Protein AF-A0A497HKH3-F1 (afdb_monomer_lite)

Sequence (363 aa):
MVYAFVGMPCQIEGLRKLQYVLEEEWAKDIELTIGLFCRENWVFSCFRALIEDDFGIDMKEIEKFDIKKGKIVIKRKGGEITKIPLKASKPYVRINCKVCFDFAAELADISVGSVDSPNGWSTVIVRTEKGMKILKEAEKEGYIEVKLLDNPKLTIKLSTEKKEEALKESLLRKEYGFEIKHFKTYDLSFEEIKSQASGKNFDNLVEEVIDAGACTSCGTCSAACDKGILVIQYARPELEGECPKDCNLCYLACPRVALPKREIENNIFFNATKDEGFGKYIDIFSVRATDEEILKKAQDGGAVTAILSYALEKGIIDGVISIKSDDWKPVPVISKNREELLNTAGTIYSSSTPLPLLKKVKK

Structure (mmCIF, N/CA/C/O backbone):
data_AF-A0A497HKH3-F1
#
_entry.id   AF-A0A497HKH3-F1
#
loop_
_atom_site.group_PDB
_atom_site.id
_atom_site.type_symbol
_atom_site.label_atom_id
_atom_site.label_alt_id
_atom_site.label_comp_id
_atom_site.label_asym_id
_atom_site.label_entity_id
_atom_site.label_seq_id
_atom_site.pdbx_PDB_ins_code
_atom_site.Cartn_x
_atom_site.Cartn_y
_atom_site.Cartn_z
_atom_site.occupancy
_atom_site.B_iso_or_equiv
_atom_site.auth_seq_id
_atom_site.auth_comp_id
_atom_site.auth_asym_id
_atom_site.auth_atom_id
_atom_site.pdbx_PDB_model_num
ATOM 1 N N . MET A 1 1 ? -17.719 10.795 -9.836 1.00 85.81 1 MET A N 1
ATOM 2 C CA . MET A 1 1 ? -17.381 9.658 -8.975 1.00 85.81 1 MET A CA 1
ATOM 3 C C . MET A 1 1 ? -15.947 9.799 -8.506 1.00 85.81 1 MET A C 1
ATOM 5 O O . MET A 1 1 ? -15.092 10.116 -9.321 1.00 85.81 1 MET A O 1
ATOM 9 N N . VAL A 1 2 ? -15.711 9.625 -7.217 1.00 92.81 2 VAL A N 1
ATOM 10 C CA . VAL A 1 2 ? -14.433 9.755 -6.521 1.00 92.81 2 VAL A CA 1
ATOM 11 C C . VAL A 1 2 ? -14.221 8.492 -5.698 1.00 92.81 2 VAL A C 1
ATOM 13 O O . VAL A 1 2 ? -15.165 7.968 -5.117 1.00 92.81 2 VAL A O 1
ATOM 16 N N . TYR A 1 3 ? -12.995 7.986 -5.623 1.00 97.00 3 TYR A N 1
ATOM 17 C CA . TYR A 1 3 ? -12.716 6.719 -4.954 1.00 97.00 3 TYR A CA 1
ATOM 18 C C . TYR A 1 3 ? -11.596 6.842 -3.926 1.00 97.00 3 TYR A C 1
ATOM 20 O O . TYR A 1 3 ? -10.705 7.689 -4.025 1.00 97.00 3 TYR A O 1
ATOM 28 N N . ALA A 1 4 ? -11.613 5.937 -2.952 1.00 98.12 4 ALA A N 1
ATOM 29 C CA . ALA A 1 4 ? -10.460 5.666 -2.112 1.00 98.12 4 ALA A CA 1
ATOM 30 C C . ALA A 1 4 ? -9.698 4.425 -2.592 1.00 98.12 4 ALA A C 1
ATOM 32 O O . ALA A 1 4 ? -10.271 3.506 -3.178 1.00 98.12 4 ALA A O 1
ATOM 33 N N . PHE A 1 5 ? -8.406 4.366 -2.288 1.00 98.44 5 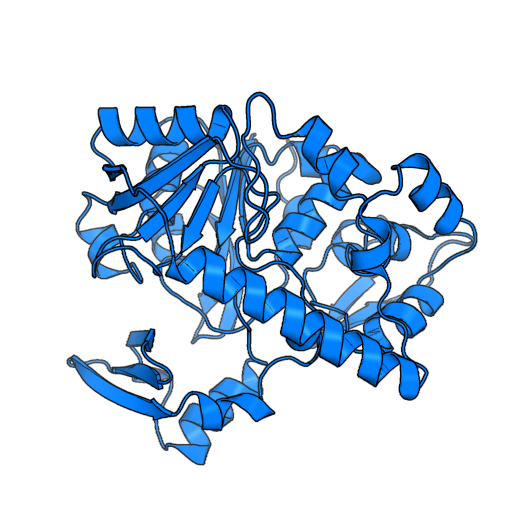PHE A N 1
ATOM 34 C CA . PHE A 1 5 ? -7.545 3.226 -2.576 1.00 98.44 5 PHE A CA 1
ATOM 35 C C . PHE A 1 5 ? -6.810 2.770 -1.318 1.00 98.44 5 PHE A C 1
ATOM 37 O O . PHE A 1 5 ? -6.113 3.555 -0.671 1.00 98.44 5 PHE A O 1
ATOM 44 N N . VAL A 1 6 ? -6.935 1.483 -0.992 1.00 98.31 6 VAL A N 1
ATOM 45 C CA . VAL A 1 6 ? -6.186 0.830 0.084 1.00 98.31 6 VAL A CA 1
ATOM 46 C C . VAL A 1 6 ? -5.091 -0.029 -0.529 1.00 98.31 6 VAL A C 1
ATOM 48 O O . VAL A 1 6 ? -5.373 -0.938 -1.311 1.00 98.31 6 VAL A O 1
ATOM 51 N N . GLY A 1 7 ? -3.838 0.223 -0.155 1.00 97.06 7 GLY A N 1
ATOM 52 C CA . GLY A 1 7 ? -2.716 -0.507 -0.734 1.00 97.06 7 GLY A CA 1
ATOM 53 C C . GLY A 1 7 ? -1.481 -0.570 0.147 1.00 97.06 7 GLY A C 1
ATOM 54 O O . GLY A 1 7 ? -1.274 0.229 1.053 1.00 97.06 7 GLY A O 1
ATOM 55 N N . MET A 1 8 ? -0.624 -1.540 -0.145 1.00 97.50 8 MET A N 1
ATOM 56 C CA . MET A 1 8 ? 0.734 -1.617 0.395 1.00 97.50 8 MET A CA 1
ATOM 57 C C . MET A 1 8 ? 1.629 -0.521 -0.208 1.00 97.50 8 MET A C 1
ATOM 59 O O . MET A 1 8 ? 1.295 0.011 -1.270 1.00 97.50 8 MET A O 1
ATOM 63 N N . PRO A 1 9 ? 2.820 -0.249 0.361 1.00 98.25 9 PRO A N 1
ATOM 64 C CA . PRO A 1 9 ? 3.688 0.830 -0.106 1.00 98.25 9 PRO A CA 1
ATOM 65 C C . PRO A 1 9 ? 3.971 0.789 -1.611 1.00 98.25 9 PRO A C 1
ATOM 67 O O . PRO A 1 9 ? 3.756 1.766 -2.315 1.00 98.25 9 PRO A O 1
ATOM 70 N N . CYS A 1 10 ? 4.316 -0.384 -2.146 1.00 97.88 10 CYS A N 1
ATOM 71 C CA . CYS A 1 10 ? 4.598 -0.548 -3.572 1.00 97.88 10 CYS A CA 1
ATOM 72 C C . CYS A 1 10 ? 3.387 -0.322 -4.496 1.00 97.88 10 CYS A C 1
ATOM 74 O O . CYS A 1 10 ? 3.564 -0.000 -5.669 1.00 97.88 10 CYS A O 1
ATOM 76 N N . GLN A 1 11 ? 2.164 -0.507 -3.992 1.00 98.38 11 GLN A N 1
ATOM 77 C CA . GLN A 1 11 ? 0.934 -0.217 -4.728 1.00 98.38 11 GLN A CA 1
ATOM 78 C C . GLN A 1 11 ? 0.618 1.283 -4.673 1.00 98.38 11 GLN A C 1
ATOM 80 O O . GLN A 1 11 ? 0.224 1.844 -5.689 1.00 98.38 11 GLN A O 1
ATOM 85 N N . ILE A 1 12 ? 0.860 1.938 -3.531 1.00 98.75 12 ILE A N 1
ATOM 86 C CA . ILE A 1 12 ? 0.731 3.396 -3.385 1.00 98.75 12 ILE A CA 1
ATOM 87 C C . ILE A 1 12 ? 1.745 4.120 -4.280 1.00 98.75 12 ILE A C 1
ATOM 89 O O . ILE A 1 12 ? 1.359 5.010 -5.029 1.00 98.75 12 ILE A O 1
ATOM 93 N N . GLU A 1 13 ? 3.014 3.697 -4.286 1.00 98.62 13 GLU A N 1
ATOM 94 C CA . GLU A 1 13 ? 4.042 4.201 -5.213 1.00 98.62 13 GLU A CA 1
ATOM 95 C C . GLU A 1 13 ? 3.580 4.085 -6.675 1.00 98.62 13 GLU A C 1
ATOM 97 O O . GLU A 1 13 ? 3.694 5.033 -7.451 1.00 98.62 13 GLU A O 1
ATOM 102 N N . GLY A 1 14 ? 3.021 2.927 -7.044 1.00 98.38 14 GLY A N 1
ATOM 103 C CA . GLY A 1 14 ? 2.479 2.680 -8.377 1.00 98.38 14 GLY A CA 1
ATOM 104 C C . GLY A 1 14 ? 1.312 3.603 -8.731 1.00 98.38 14 GLY A C 1
ATOM 105 O O . GLY A 1 14 ? 1.299 4.168 -9.821 1.00 98.38 14 GLY A O 1
ATOM 106 N N . LEU A 1 15 ? 0.366 3.803 -7.811 1.00 98.56 15 LEU A N 1
ATOM 107 C CA . LEU A 1 15 ? -0.731 4.753 -7.992 1.00 98.56 15 LEU A CA 1
ATOM 108 C C . LEU A 1 15 ? -0.206 6.183 -8.187 1.00 98.56 15 LEU A C 1
ATOM 110 O O . LEU A 1 15 ? -0.630 6.861 -9.117 1.00 98.56 15 LEU A O 1
ATOM 114 N N . ARG A 1 16 ? 0.757 6.634 -7.371 1.00 98.44 16 ARG A N 1
ATOM 115 C CA . ARG A 1 16 ? 1.320 7.987 -7.508 1.00 98.44 16 ARG A CA 1
ATOM 116 C C . ARG A 1 16 ? 2.067 8.184 -8.829 1.00 98.44 16 ARG A C 1
ATOM 118 O O . ARG A 1 16 ? 1.983 9.259 -9.411 1.00 98.44 16 ARG A O 1
ATOM 125 N N . LYS A 1 17 ? 2.740 7.152 -9.349 1.00 98.25 17 LYS A N 1
ATOM 126 C CA . LYS A 1 17 ? 3.328 7.178 -10.701 1.00 98.25 17 LYS A CA 1
ATOM 127 C C . LYS A 1 17 ? 2.267 7.405 -11.783 1.00 98.25 17 LYS A C 1
ATOM 129 O O . LYS A 1 17 ? 2.495 8.214 -12.676 1.00 98.25 17 LYS A O 1
ATOM 134 N N . LEU A 1 18 ? 1.115 6.737 -11.687 1.00 97.88 18 LEU A N 1
ATOM 135 C CA . LEU A 1 18 ? 0.002 6.939 -12.625 1.00 97.88 18 LEU A CA 1
ATOM 136 C C . LEU A 1 18 ? -0.566 8.362 -12.525 1.00 97.88 18 LEU A C 1
ATOM 138 O O . LEU A 1 18 ? -0.791 8.992 -13.549 1.00 97.88 18 LEU A O 1
ATOM 142 N N . GLN A 1 19 ? -0.730 8.883 -11.306 1.00 97.62 19 GLN A N 1
ATOM 143 C CA . GLN A 1 19 ? -1.297 10.215 -11.061 1.00 97.62 19 GLN A CA 1
ATOM 144 C C . GLN A 1 19 ? -0.395 11.370 -11.513 1.00 97.62 19 GLN A C 1
ATOM 146 O O . GLN A 1 19 ? -0.900 12.332 -12.082 1.00 97.62 19 GLN A O 1
ATOM 151 N N . TYR A 1 20 ? 0.911 11.295 -11.236 1.00 97.75 20 TYR A N 1
ATOM 152 C CA . TYR A 1 20 ? 1.820 12.442 -11.374 1.00 97.75 20 TYR A CA 1
ATOM 153 C C . TYR A 1 20 ? 2.816 12.333 -12.528 1.00 97.75 20 TYR A C 1
ATOM 155 O O . TYR A 1 20 ? 3.239 13.353 -13.051 1.00 97.75 20 TYR A O 1
ATOM 163 N N . VAL A 1 21 ? 3.215 11.118 -12.923 1.00 97.38 21 VAL A N 1
ATOM 164 C CA . VAL A 1 21 ? 4.213 10.940 -13.995 1.00 97.38 21 VAL A CA 1
ATOM 165 C C . VAL A 1 21 ? 3.545 10.681 -15.336 1.00 97.38 21 VAL A C 1
ATOM 167 O O . VAL A 1 21 ? 3.951 11.266 -16.336 1.00 97.38 21 VAL A O 1
ATOM 170 N N . LEU A 1 22 ? 2.557 9.782 -15.359 1.00 96.69 22 LEU A N 1
ATOM 171 C CA . LEU A 1 22 ? 1.754 9.521 -16.559 1.00 96.69 22 LEU A CA 1
ATOM 172 C C . LEU A 1 22 ? 0.545 10.453 -16.661 1.00 96.69 22 LEU A C 1
ATOM 174 O O . LEU A 1 22 ? -0.029 10.574 -17.734 1.00 96.69 22 LEU A O 1
ATOM 178 N N . GLU A 1 23 ? 0.180 11.108 -15.557 1.00 96.19 23 GLU A N 1
ATOM 179 C CA . GLU A 1 23 ? -0.907 12.088 -15.503 1.00 96.19 23 GLU A CA 1
ATOM 180 C C . GLU A 1 23 ? -2.270 11.509 -15.921 1.00 96.19 23 GLU A C 1
ATOM 182 O O . GLU A 1 23 ? -3.137 12.223 -16.419 1.00 96.19 23 GLU A O 1
ATOM 187 N N . GLU A 1 24 ? -2.482 10.217 -15.657 1.00 95.19 24 GLU A N 1
ATOM 188 C CA . GLU A 1 24 ? -3.696 9.480 -16.011 1.00 95.19 24 GLU A CA 1
ATOM 189 C C . GLU A 1 24 ? -4.927 10.047 -15.292 1.00 95.19 24 GLU A C 1
ATOM 191 O O . GLU A 1 24 ? -5.032 9.979 -14.064 1.00 95.19 24 GLU A O 1
ATOM 196 N N . GLU A 1 25 ? -5.906 10.548 -16.047 1.00 92.12 25 GLU A N 1
ATOM 197 C CA . GLU A 1 25 ? -7.110 11.185 -15.488 1.00 92.12 25 GLU A CA 1
ATOM 198 C C . GLU A 1 25 ? -7.905 10.250 -14.563 1.00 92.12 25 GLU A C 1
ATOM 200 O O . GLU A 1 25 ? -8.277 10.624 -13.454 1.00 92.12 25 GLU A O 1
ATOM 205 N N . TRP A 1 26 ? -8.074 8.984 -14.951 1.00 92.81 26 TRP A N 1
ATOM 206 C CA . TRP A 1 26 ? -8.766 7.982 -14.130 1.00 92.81 26 TRP A CA 1
ATOM 207 C C . TRP A 1 26 ? -8.007 7.631 -12.842 1.00 92.81 26 TRP A C 1
ATOM 209 O O . TRP A 1 26 ? -8.600 7.129 -11.890 1.00 92.81 26 TRP A O 1
ATOM 219 N N . ALA A 1 27 ? -6.693 7.870 -12.779 1.00 95.00 27 ALA A N 1
ATOM 220 C CA . ALA A 1 27 ? -5.933 7.695 -11.546 1.00 95.00 27 ALA A CA 1
ATOM 221 C C . ALA A 1 27 ? -6.143 8.884 -10.594 1.00 95.00 27 ALA A C 1
ATOM 223 O O . ALA A 1 27 ? -6.071 8.708 -9.375 1.00 95.00 27 ALA A O 1
ATOM 224 N N . LYS A 1 28 ? -6.421 10.083 -11.127 1.00 93.50 28 LYS A N 1
ATOM 225 C CA . LYS A 1 28 ? -6.725 11.295 -10.346 1.00 93.50 28 LYS A CA 1
ATOM 226 C C . LYS A 1 28 ? -8.094 11.221 -9.661 1.00 93.50 28 LYS A C 1
ATOM 228 O O . LYS A 1 28 ? -8.271 11.858 -8.630 1.00 93.50 28 LYS A O 1
ATOM 233 N N . ASP A 1 29 ? -9.004 10.371 -10.147 1.00 94.44 29 ASP A N 1
ATOM 234 C CA . ASP A 1 29 ? -10.274 10.058 -9.467 1.00 94.44 29 ASP A CA 1
ATOM 235 C C . ASP A 1 29 ? -10.078 9.328 -8.119 1.00 94.44 29 ASP A C 1
ATOM 237 O O . ASP A 1 29 ? -11.023 9.200 -7.336 1.00 94.44 29 ASP A O 1
ATOM 241 N N . ILE A 1 30 ? -8.855 8.868 -7.812 1.00 96.38 30 ILE A N 1
ATOM 242 C CA . ILE A 1 30 ? -8.489 8.413 -6.467 1.00 96.38 30 ILE A CA 1
ATOM 243 C C . ILE A 1 30 ? -8.113 9.609 -5.598 1.00 96.38 30 ILE A C 1
ATOM 245 O O . ILE A 1 30 ? -6.947 10.014 -5.526 1.00 96.38 30 ILE A O 1
ATOM 249 N N . GLU A 1 31 ? -9.102 10.138 -4.887 1.00 93.12 31 GLU A N 1
ATOM 250 C CA . GLU A 1 31 ? -8.895 11.280 -4.007 1.00 93.12 31 GLU A CA 1
ATOM 251 C C . GLU A 1 31 ? -8.445 10.888 -2.607 1.00 93.12 31 GLU A C 1
ATOM 253 O O . GLU A 1 31 ? -7.913 11.749 -1.927 1.00 93.12 31 GLU A O 1
ATOM 258 N N . LEU A 1 32 ? -8.578 9.640 -2.149 1.00 97.75 32 LEU A N 1
ATOM 259 C CA . LEU A 1 32 ? -8.082 9.227 -0.828 1.00 97.75 32 LEU A CA 1
ATOM 260 C C . LEU A 1 32 ? -7.236 7.959 -0.910 1.00 97.75 32 LEU A C 1
ATOM 262 O O . LEU A 1 32 ? -7.651 6.952 -1.472 1.00 97.75 32 LEU A O 1
ATOM 266 N N . THR A 1 33 ? -6.065 7.968 -0.283 1.00 98.69 33 THR A N 1
ATOM 267 C CA . THR A 1 33 ? -5.189 6.796 -0.208 1.00 98.69 33 THR A CA 1
ATOM 268 C C . THR A 1 33 ? -4.916 6.393 1.236 1.00 98.69 33 THR A C 1
ATOM 270 O O . THR A 1 33 ? -4.412 7.185 2.032 1.00 98.69 33 THR A O 1
ATOM 273 N N . ILE A 1 34 ? -5.211 5.134 1.568 1.00 98.75 34 ILE A N 1
ATOM 274 C CA . ILE A 1 34 ? -4.819 4.521 2.839 1.00 98.75 34 ILE A CA 1
ATOM 275 C C . ILE A 1 34 ? -3.722 3.488 2.573 1.00 98.75 34 ILE A C 1
ATOM 277 O O . ILE A 1 34 ? -3.949 2.433 1.981 1.00 98.75 34 ILE A O 1
ATOM 281 N N . GLY A 1 35 ? -2.509 3.810 3.008 1.00 98.44 35 GLY A N 1
ATOM 282 C CA . GLY A 1 35 ? -1.338 2.957 2.898 1.00 98.44 35 GLY A CA 1
ATOM 283 C C . GLY A 1 35 ? -1.206 2.003 4.084 1.00 98.44 35 GLY A C 1
ATOM 284 O O . GLY A 1 35 ? -1.231 2.435 5.229 1.00 98.44 35 GLY A O 1
ATOM 285 N N . LEU A 1 36 ? -1.023 0.709 3.849 1.00 97.50 36 LEU A N 1
ATOM 286 C CA . LEU A 1 36 ? -0.811 -0.266 4.923 1.00 97.50 36 LEU A CA 1
ATOM 287 C C . LEU A 1 36 ? 0.677 -0.411 5.246 1.00 97.50 36 LEU A C 1
ATOM 289 O O . LEU A 1 36 ? 1.497 -0.527 4.332 1.00 97.50 36 LEU A O 1
ATOM 293 N N . PHE A 1 37 ? 1.032 -0.480 6.530 1.00 97.00 37 PHE A N 1
ATOM 294 C CA . PHE A 1 37 ? 2.391 -0.844 6.932 1.00 97.00 37 PHE A CA 1
ATOM 295 C C . PHE A 1 37 ? 2.714 -2.251 6.429 1.00 97.00 37 PHE A C 1
ATOM 297 O O . PHE A 1 37 ? 1.922 -3.182 6.574 1.00 97.00 37 PHE A O 1
ATOM 304 N N . CYS A 1 38 ? 3.896 -2.424 5.847 1.00 96.12 38 CYS A N 1
ATOM 305 C CA . CYS A 1 38 ? 4.288 -3.687 5.238 1.00 96.12 38 CYS A CA 1
ATOM 306 C C . CYS A 1 38 ? 5.789 -3.910 5.400 1.00 96.12 38 CYS A C 1
ATOM 308 O O . CYS A 1 38 ? 6.596 -3.173 4.834 1.00 96.12 38 CYS A O 1
ATOM 310 N N . ARG A 1 39 ? 6.194 -4.952 6.138 1.00 93.75 39 ARG A N 1
ATOM 311 C CA . ARG A 1 39 ? 7.605 -5.378 6.193 1.00 93.75 39 ARG A CA 1
ATOM 312 C C . ARG A 1 39 ? 7.925 -6.293 5.015 1.00 93.75 39 ARG A C 1
ATOM 314 O O . ARG A 1 39 ? 8.822 -5.990 4.236 1.00 93.75 39 ARG A O 1
ATOM 321 N N . GLU A 1 40 ? 7.148 -7.355 4.851 1.00 93.38 40 GLU A N 1
ATOM 322 C CA . GLU A 1 40 ? 7.329 -8.371 3.819 1.00 93.38 40 GLU A CA 1
ATOM 323 C C . GLU A 1 40 ? 5.994 -9.031 3.453 1.00 93.38 40 GLU A C 1
ATOM 325 O O . GLU A 1 40 ? 4.988 -8.837 4.136 1.00 93.38 40 GLU A O 1
ATOM 330 N N . ASN A 1 41 ? 5.985 -9.768 2.345 1.00 94.12 41 ASN A N 1
ATOM 331 C CA . ASN A 1 41 ? 4.803 -10.444 1.830 1.00 94.12 41 ASN A CA 1
ATOM 332 C C . ASN A 1 41 ? 5.205 -11.792 1.201 1.00 94.12 41 ASN A C 1
ATOM 334 O O . ASN A 1 41 ? 6.355 -11.947 0.777 1.00 94.12 41 ASN A O 1
ATOM 338 N N . TRP A 1 42 ? 4.284 -12.751 1.122 1.00 93.62 42 TRP A N 1
ATOM 339 C CA . TRP A 1 42 ? 4.557 -14.121 0.687 1.00 93.62 42 TRP A CA 1
ATOM 340 C C . TRP A 1 42 ? 3.915 -14.446 -0.660 1.00 93.62 42 TRP A C 1
ATOM 342 O O . TRP A 1 42 ? 2.937 -13.826 -1.087 1.00 93.62 42 TRP A O 1
ATOM 352 N N . VAL A 1 43 ? 4.495 -15.430 -1.348 1.00 91.38 43 VAL A N 1
ATOM 353 C CA . VAL A 1 43 ? 3.826 -16.089 -2.474 1.00 91.38 43 VAL A CA 1
ATOM 354 C C . VAL A 1 43 ? 2.709 -16.956 -1.900 1.00 91.38 43 VAL A C 1
ATOM 356 O O . VAL A 1 43 ? 2.977 -17.818 -1.069 1.00 91.38 43 VAL A O 1
ATOM 359 N N . PHE A 1 44 ? 1.468 -16.734 -2.337 1.00 91.62 44 PHE A N 1
ATOM 360 C CA . PHE A 1 44 ? 0.289 -17.365 -1.737 1.00 91.62 44 PHE A CA 1
ATOM 361 C C . PHE A 1 44 ? 0.349 -18.894 -1.713 1.00 91.62 44 PHE A C 1
ATOM 363 O O . PHE A 1 44 ? 0.123 -19.490 -0.668 1.00 91.62 44 PHE A O 1
ATOM 370 N N . SER A 1 45 ? 0.689 -19.525 -2.841 1.00 91.81 45 SER A N 1
ATOM 371 C CA . SER A 1 45 ? 0.796 -20.986 -2.928 1.00 91.81 45 SER A CA 1
ATOM 372 C C . SER A 1 45 ? 1.847 -21.538 -1.967 1.00 91.81 45 SER A C 1
ATOM 374 O O . SER A 1 45 ? 1.603 -22.537 -1.306 1.00 91.81 45 SER A O 1
ATOM 376 N N . CYS A 1 46 ? 2.985 -20.857 -1.837 1.00 92.25 46 CYS A N 1
ATOM 377 C CA . CYS A 1 46 ? 4.046 -21.252 -0.920 1.00 92.25 46 CYS A CA 1
ATOM 378 C C . CYS A 1 46 ? 3.667 -21.025 0.548 1.00 92.25 46 CYS A C 1
ATOM 380 O O . CYS A 1 46 ? 3.998 -21.836 1.402 1.00 92.25 46 CYS A O 1
ATOM 382 N N . PHE A 1 47 ? 2.970 -19.925 0.849 1.00 91.88 47 PHE A N 1
ATOM 383 C CA . PHE A 1 47 ? 2.457 -19.672 2.193 1.00 91.88 47 PHE A CA 1
ATOM 384 C C . PHE A 1 47 ? 1.409 -20.715 2.580 1.00 91.88 47 PHE A C 1
ATOM 386 O O . PHE A 1 47 ? 1.461 -21.240 3.682 1.00 91.88 47 PHE A O 1
ATOM 393 N N . ARG A 1 48 ? 0.502 -21.063 1.663 1.00 93.44 48 ARG A N 1
ATOM 394 C CA . ARG A 1 48 ? -0.464 -22.147 1.852 1.00 93.44 48 ARG A CA 1
ATOM 395 C C . ARG A 1 48 ? 0.241 -23.483 2.106 1.00 93.44 48 ARG A C 1
ATOM 397 O O . ARG A 1 48 ? -0.061 -24.103 3.114 1.00 93.44 48 ARG A O 1
ATOM 404 N N . ALA A 1 49 ? 1.214 -23.860 1.275 1.00 93.31 49 ALA A N 1
ATOM 405 C CA . ALA A 1 49 ? 1.992 -25.091 1.454 1.00 93.31 49 ALA A CA 1
ATOM 406 C C . ALA A 1 49 ? 2.718 -25.132 2.811 1.00 93.31 49 ALA A C 1
ATOM 408 O O . ALA A 1 49 ? 2.659 -26.134 3.508 1.00 93.31 49 ALA A O 1
ATOM 409 N N . LEU A 1 50 ? 3.316 -24.020 3.255 1.00 92.94 50 LEU A N 1
ATOM 410 C CA . LEU A 1 50 ? 3.878 -23.924 4.608 1.00 92.94 50 LEU A CA 1
ATOM 411 C C . LEU A 1 50 ? 2.821 -24.259 5.675 1.00 92.94 50 LEU A C 1
ATOM 413 O O . LEU A 1 50 ? 3.104 -24.979 6.621 1.00 92.94 50 LEU A O 1
ATOM 417 N N . ILE A 1 51 ? 1.611 -23.715 5.574 1.00 94.19 51 ILE A N 1
ATOM 418 C CA . ILE A 1 51 ? 0.583 -23.919 6.603 1.00 94.19 51 ILE A CA 1
ATOM 419 C C . ILE A 1 51 ? -0.013 -25.336 6.552 1.00 94.19 51 ILE A C 1
ATOM 421 O O . ILE A 1 51 ? -0.139 -25.977 7.599 1.00 94.19 51 ILE A O 1
ATOM 425 N N . GLU A 1 52 ? -0.351 -25.822 5.359 1.00 94.88 52 GLU A N 1
ATOM 426 C CA . GLU A 1 52 ? -1.019 -27.110 5.144 1.00 94.88 52 GLU A CA 1
ATOM 427 C C . GLU A 1 52 ? -0.035 -28.283 5.206 1.00 94.88 52 GLU A C 1
ATOM 429 O O . GLU A 1 52 ? -0.250 -29.211 5.983 1.00 94.88 52 GLU A O 1
ATOM 434 N N . ASP A 1 53 ? 1.063 -28.226 4.452 1.00 93.88 53 ASP A N 1
ATOM 435 C CA . ASP A 1 53 ? 1.977 -29.357 4.269 1.00 93.88 53 ASP A CA 1
ATOM 436 C C . ASP A 1 53 ? 3.006 -29.447 5.406 1.00 93.88 53 ASP A C 1
ATOM 438 O O . ASP A 1 53 ? 3.197 -30.518 5.984 1.00 93.88 53 ASP A O 1
ATOM 442 N N . ASP A 1 54 ? 3.646 -28.329 5.777 1.00 92.62 54 ASP A N 1
ATOM 443 C CA . ASP A 1 54 ? 4.711 -28.356 6.795 1.00 92.62 54 ASP A CA 1
ATOM 444 C C . ASP A 1 54 ? 4.155 -28.389 8.229 1.00 92.62 54 ASP A C 1
ATOM 446 O O . ASP A 1 54 ? 4.787 -28.941 9.134 1.00 92.62 54 ASP A O 1
ATOM 450 N N . PHE A 1 55 ? 2.990 -27.770 8.460 1.00 93.06 55 PHE A N 1
ATOM 451 C CA . PHE A 1 55 ? 2.393 -27.628 9.795 1.00 93.06 55 PHE A CA 1
ATOM 452 C C . PHE A 1 55 ? 1.042 -28.338 9.968 1.00 93.06 55 PHE A C 1
ATOM 454 O O . PHE A 1 55 ? 0.523 -28.351 11.089 1.00 93.06 55 PHE A O 1
ATOM 461 N N . GLY A 1 56 ? 0.492 -28.964 8.921 1.00 94.00 56 GLY A N 1
ATOM 462 C CA . GLY A 1 56 ? -0.697 -29.817 9.019 1.00 94.00 56 GLY A CA 1
ATOM 463 C C . GLY A 1 56 ? -1.983 -29.071 9.378 1.00 94.00 56 GLY A C 1
ATOM 464 O O . GLY A 1 56 ? -2.837 -29.635 10.061 1.00 94.00 56 GLY A O 1
ATOM 465 N N . ILE A 1 57 ? -2.104 -27.791 9.010 1.00 93.81 57 ILE A N 1
ATOM 466 C CA . ILE A 1 57 ? -3.257 -26.949 9.355 1.00 93.81 57 ILE A CA 1
ATOM 467 C C . ILE A 1 57 ? -4.086 -26.689 8.099 1.00 93.81 57 ILE A C 1
ATOM 469 O O . ILE A 1 57 ? -3.618 -26.002 7.197 1.00 93.81 57 ILE A O 1
ATOM 473 N N . ASP A 1 58 ? -5.329 -27.173 8.061 1.00 93.25 58 ASP A N 1
ATOM 474 C CA . ASP A 1 58 ? -6.245 -26.881 6.953 1.00 93.25 58 ASP A CA 1
ATOM 475 C C . ASP A 1 58 ? -6.588 -25.380 6.934 1.00 93.25 58 ASP A C 1
ATOM 477 O O . ASP A 1 58 ? -7.110 -24.824 7.908 1.00 93.25 58 ASP A O 1
ATOM 481 N N . MET A 1 59 ? -6.323 -24.712 5.807 1.00 93.19 59 MET A N 1
ATOM 482 C CA . MET A 1 59 ? -6.622 -23.290 5.618 1.00 93.19 59 MET A CA 1
ATOM 483 C C . MET A 1 59 ? -8.106 -22.962 5.836 1.00 93.19 59 MET A C 1
ATOM 485 O O . MET A 1 59 ? -8.435 -21.854 6.275 1.00 93.19 59 MET A O 1
ATOM 489 N N . LYS A 1 60 ? -9.010 -23.920 5.593 1.00 92.69 60 LYS A N 1
ATOM 490 C CA . LYS A 1 60 ? -10.457 -23.765 5.806 1.00 92.69 60 LYS A CA 1
ATOM 491 C C . LYS A 1 60 ? -10.836 -23.676 7.276 1.00 92.69 60 LYS A C 1
ATOM 493 O O . LYS A 1 60 ? -11.915 -23.165 7.589 1.00 92.69 60 LYS A O 1
ATOM 498 N N . GLU A 1 61 ? -9.997 -24.169 8.179 1.00 93.12 61 GLU A N 1
ATOM 499 C CA . GLU A 1 61 ? -10.213 -24.068 9.622 1.00 93.12 61 GLU A CA 1
ATOM 500 C C . GLU A 1 61 ? -9.721 -22.739 10.188 1.00 93.12 61 GLU A C 1
ATOM 502 O O . GLU A 1 61 ? -10.024 -22.413 11.331 1.00 93.12 61 GLU A O 1
ATOM 507 N N . ILE A 1 62 ? -8.989 -21.941 9.412 1.00 93.69 62 ILE A N 1
ATOM 508 C CA . ILE A 1 62 ? -8.410 -20.689 9.887 1.00 93.69 62 ILE A CA 1
ATOM 509 C C . ILE A 1 62 ? -9.466 -19.583 9.845 1.00 93.69 62 ILE A C 1
ATOM 511 O O . ILE A 1 62 ? -10.201 -19.419 8.874 1.00 93.69 62 ILE A O 1
ATOM 515 N N . GLU A 1 63 ? -9.537 -18.809 10.923 1.00 91.19 63 GLU A N 1
ATOM 516 C CA . GLU A 1 63 ? -10.370 -17.610 11.042 1.00 91.19 63 GLU A CA 1
ATOM 517 C C . GLU A 1 63 ? -9.529 -16.341 10.848 1.00 91.19 63 GLU A C 1
ATOM 519 O O . GLU A 1 63 ? -9.993 -15.370 10.256 1.00 91.19 63 GLU A O 1
ATOM 524 N N . LYS A 1 64 ? -8.285 -16.329 11.351 1.00 91.25 64 LYS A N 1
ATOM 525 C CA . LYS A 1 64 ? -7.428 -15.136 11.351 1.00 91.25 64 LYS A CA 1
ATOM 526 C C . LYS A 1 64 ? -5.944 -15.498 11.373 1.00 91.25 64 LYS A C 1
ATOM 528 O O . LYS A 1 64 ? -5.524 -16.335 12.173 1.00 91.25 64 LYS A O 1
ATOM 533 N N . PHE A 1 65 ? -5.150 -14.802 10.562 1.00 91.88 65 PHE A N 1
ATOM 534 C CA . PHE A 1 65 ? -3.693 -14.762 10.694 1.00 91.88 65 PHE A CA 1
ATOM 535 C C . PHE A 1 65 ? -3.252 -13.489 11.410 1.00 91.88 65 PHE A C 1
ATOM 537 O O . PHE A 1 65 ? -3.906 -12.456 11.319 1.00 91.88 65 PHE A O 1
ATOM 544 N N . ASP A 1 66 ? -2.117 -13.545 12.094 1.00 90.56 66 ASP A N 1
ATOM 545 C CA . ASP A 1 66 ? -1.447 -12.386 12.675 1.00 90.56 66 ASP A CA 1
ATOM 546 C C . ASP A 1 66 ? 0.070 -12.607 12.720 1.00 90.56 66 ASP A C 1
ATOM 548 O O . ASP A 1 66 ? 0.538 -13.745 12.729 1.00 90.56 66 ASP A O 1
ATOM 552 N N . ILE A 1 67 ? 0.857 -11.535 12.772 1.00 89.75 67 ILE A N 1
ATOM 553 C CA . ILE A 1 67 ? 2.312 -11.607 12.942 1.00 89.75 67 ILE A CA 1
ATOM 554 C C . ILE A 1 67 ? 2.694 -10.795 14.171 1.00 89.75 67 ILE A C 1
ATOM 556 O O . ILE A 1 67 ? 2.746 -9.567 14.148 1.00 89.75 67 ILE A O 1
ATOM 560 N N . LYS A 1 68 ? 3.010 -11.498 15.264 1.00 85.06 68 LYS A N 1
ATOM 561 C CA . LYS A 1 68 ? 3.355 -10.884 16.552 1.00 85.06 68 LYS A CA 1
ATOM 562 C C . LYS A 1 68 ? 4.603 -11.522 17.140 1.00 85.06 68 LYS A C 1
ATOM 564 O O . LYS A 1 68 ? 4.715 -12.743 17.235 1.00 85.06 68 LYS A O 1
ATOM 569 N N . LYS A 1 69 ? 5.546 -10.677 17.574 1.00 84.44 69 LYS A N 1
ATOM 570 C CA . LYS A 1 69 ? 6.773 -11.079 18.291 1.00 84.44 69 LYS A CA 1
ATOM 571 C C . LYS A 1 69 ? 7.547 -12.207 17.579 1.00 84.44 69 LYS A C 1
ATOM 573 O O . LYS A 1 69 ? 7.954 -13.182 18.206 1.00 84.44 69 LYS A O 1
ATOM 578 N N . GLY A 1 70 ? 7.712 -12.087 16.257 1.00 87.62 70 GLY A N 1
ATOM 579 C CA . GLY A 1 70 ? 8.458 -13.053 15.440 1.00 87.62 70 GLY A CA 1
ATOM 580 C C . GLY A 1 70 ? 7.752 -14.396 15.220 1.00 87.62 70 GLY A C 1
ATOM 581 O O . GLY A 1 70 ? 8.414 -15.387 14.906 1.00 87.62 70 GLY A O 1
ATOM 582 N N . LYS A 1 71 ? 6.428 -14.452 15.391 1.00 92.94 71 LYS A N 1
ATOM 583 C CA . LYS A 1 71 ? 5.607 -15.643 15.148 1.00 92.94 71 LYS A CA 1
ATOM 584 C C . LYS A 1 71 ? 4.432 -15.302 14.239 1.00 92.94 71 LYS A C 1
ATOM 586 O O . LYS A 1 71 ? 3.838 -14.238 14.400 1.00 92.94 71 LYS A O 1
ATOM 591 N N . ILE A 1 72 ? 4.095 -16.226 13.346 1.00 93.56 72 ILE A N 1
ATOM 592 C CA . ILE A 1 72 ? 2.799 -16.270 12.673 1.00 93.56 72 ILE A CA 1
ATOM 593 C C . ILE A 1 72 ? 1.827 -16.893 13.675 1.00 93.56 72 ILE A C 1
ATOM 595 O O . ILE A 1 72 ? 2.047 -18.004 14.156 1.00 93.56 72 ILE A O 1
ATOM 599 N N . VAL A 1 73 ? 0.802 -16.147 14.054 1.00 94.00 73 VAL A N 1
ATOM 600 C CA . VAL A 1 73 ? -0.249 -16.566 14.977 1.00 94.00 73 VAL A CA 1
ATOM 601 C C . VAL A 1 73 ? -1.484 -16.885 14.147 1.00 94.00 73 VAL A C 1
ATOM 603 O O . VAL A 1 73 ? -1.930 -16.061 13.356 1.00 94.00 73 VAL A O 1
ATOM 606 N N . ILE A 1 74 ? -2.018 -18.085 14.326 1.00 94.62 74 ILE A N 1
ATOM 607 C CA . ILE A 1 74 ? -3.151 -18.613 13.574 1.00 94.62 74 ILE A CA 1
ATOM 608 C C . ILE A 1 74 ? -4.271 -18.843 14.571 1.00 94.62 74 ILE A C 1
ATOM 610 O O . ILE A 1 74 ? -4.119 -19.649 15.487 1.00 94.62 74 ILE A O 1
ATOM 614 N N . LYS A 1 75 ? -5.377 -18.123 14.410 1.00 93.25 75 LYS A N 1
ATOM 615 C CA . LYS A 1 75 ? -6.613 -18.376 15.148 1.00 93.25 75 LYS A CA 1
ATOM 616 C C . LYS A 1 75 ? -7.504 -19.256 14.277 1.00 93.25 75 LYS A C 1
ATOM 618 O O . LYS A 1 75 ? -7.841 -18.854 13.163 1.00 93.25 75 LYS A O 1
ATOM 623 N N . ARG A 1 76 ? -7.869 -20.434 14.774 1.00 92.81 76 ARG A N 1
ATOM 624 C CA . ARG A 1 76 ? -8.774 -21.371 14.097 1.00 92.81 76 ARG A CA 1
ATOM 625 C C . ARG A 1 76 ? -10.227 -21.130 14.503 1.00 92.81 76 ARG A C 1
ATOM 627 O O . ARG A 1 76 ? -10.505 -20.553 15.558 1.00 92.81 76 ARG A O 1
ATOM 634 N N . LYS A 1 77 ? -11.158 -21.625 13.689 1.00 90.12 77 LYS A N 1
ATOM 635 C CA . LYS A 1 77 ? -12.582 -21.742 14.012 1.00 90.12 77 LYS A CA 1
ATOM 636 C C . LYS A 1 77 ? -12.720 -22.511 15.330 1.00 90.12 77 LYS A C 1
ATOM 638 O O . LYS A 1 77 ? -12.099 -23.549 15.516 1.00 90.12 77 LYS A O 1
ATOM 643 N N . GLY A 1 78 ? -13.489 -21.968 16.271 1.00 86.12 78 GLY A N 1
ATOM 644 C CA . GLY A 1 78 ? -13.587 -22.505 17.636 1.00 86.12 78 GLY A CA 1
ATOM 645 C C . GLY A 1 78 ? -12.589 -21.905 18.636 1.00 86.12 78 GLY A C 1
ATOM 646 O O . GLY A 1 78 ? -12.700 -22.169 19.828 1.00 86.12 78 GLY A O 1
ATOM 647 N N . GLY A 1 79 ? -11.669 -21.040 18.190 1.00 86.44 79 GLY A N 1
ATOM 648 C CA . GLY A 1 79 ? -10.835 -20.210 19.064 1.00 86.44 79 GLY A CA 1
ATOM 649 C C . GLY A 1 79 ? -9.464 -20.785 19.428 1.00 86.44 79 GLY A C 1
ATOM 650 O O . GLY A 1 79 ? -8.730 -20.135 20.172 1.00 86.44 79 GLY A O 1
ATOM 651 N N . GLU A 1 80 ? -9.085 -21.954 18.902 1.00 92.44 80 GLU A N 1
ATOM 652 C CA . GLU A 1 80 ? -7.735 -22.506 19.073 1.00 92.44 80 GLU A CA 1
ATOM 653 C C . GLU A 1 80 ? -6.679 -21.564 18.467 1.00 92.44 80 GLU A C 1
ATOM 655 O O . GLU A 1 80 ? -6.881 -20.991 17.393 1.00 92.44 80 GLU A O 1
ATOM 660 N N . ILE A 1 81 ? -5.540 -21.400 19.152 1.00 94.12 81 ILE A N 1
ATOM 661 C CA . ILE A 1 81 ? -4.429 -20.564 18.687 1.00 94.12 81 ILE A CA 1
ATOM 662 C C . ILE A 1 81 ? -3.185 -21.420 18.459 1.00 94.12 81 ILE A C 1
ATOM 664 O O . ILE A 1 81 ? -2.564 -21.895 19.411 1.00 94.12 81 ILE A O 1
ATOM 668 N N . THR A 1 82 ? -2.744 -21.502 17.207 1.00 94.00 82 THR A N 1
ATOM 669 C CA . THR A 1 82 ? -1.465 -22.108 16.818 1.00 94.00 82 THR A CA 1
ATOM 670 C C . THR A 1 82 ? -0.430 -21.018 16.540 1.00 94.00 82 THR A C 1
ATOM 672 O O . THR A 1 82 ? -0.760 -19.921 16.087 1.00 94.00 82 THR A O 1
ATOM 675 N N . LYS A 1 83 ? 0.849 -21.279 16.836 1.00 95.62 83 LYS A N 1
ATOM 676 C CA . LYS A 1 83 ? 1.938 -20.317 16.603 1.00 95.62 83 LYS A CA 1
ATOM 677 C C . LYS A 1 83 ? 3.091 -20.977 15.865 1.00 95.62 83 LYS A C 1
ATOM 679 O O . LYS A 1 83 ? 3.710 -21.892 16.397 1.00 95.62 83 LYS A O 1
ATOM 684 N N . ILE A 1 84 ? 3.429 -20.435 14.703 1.00 94.25 84 ILE A N 1
ATOM 685 C CA . ILE A 1 84 ? 4.537 -20.886 13.859 1.00 94.25 84 ILE A CA 1
ATOM 686 C C . ILE A 1 84 ? 5.676 -19.859 13.940 1.00 94.25 84 ILE A C 1
ATOM 688 O O . ILE A 1 84 ? 5.415 -18.651 13.910 1.00 94.25 84 ILE A O 1
ATOM 692 N N . PRO A 1 85 ? 6.952 -20.270 14.060 1.00 94.50 85 PRO A N 1
ATOM 693 C CA . PRO A 1 85 ? 8.073 -19.337 13.990 1.00 94.50 85 PRO A CA 1
ATOM 694 C C . PRO A 1 85 ? 8.091 -18.588 12.650 1.00 94.50 85 PRO A C 1
ATOM 696 O O . PRO A 1 85 ? 8.155 -19.212 11.596 1.00 94.50 85 PRO A O 1
ATOM 699 N N . LEU A 1 86 ? 8.136 -17.248 12.663 1.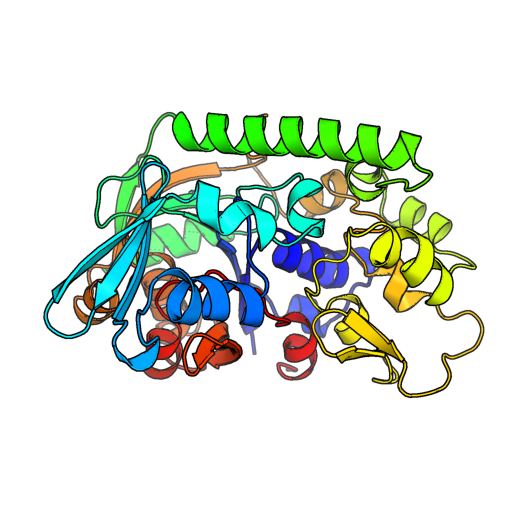00 92.75 86 LEU A N 1
ATOM 700 C CA . LEU A 1 86 ? 8.173 -16.448 11.426 1.00 92.75 86 LEU A CA 1
ATOM 701 C C . LEU A 1 86 ? 9.383 -16.807 10.548 1.00 92.75 86 LEU A C 1
ATOM 703 O O . LEU A 1 86 ? 9.305 -16.739 9.324 1.00 92.75 86 LEU A O 1
ATOM 707 N N . LYS A 1 87 ? 10.488 -17.244 11.167 1.00 93.44 87 LYS A N 1
ATOM 708 C CA . LYS A 1 87 ? 11.690 -17.721 10.468 1.00 93.44 87 LYS A CA 1
ATOM 709 C C . LYS A 1 87 ? 11.408 -18.879 9.502 1.00 93.44 87 LYS A C 1
ATOM 711 O O . LYS A 1 87 ? 12.026 -18.903 8.447 1.00 93.44 87 LYS A O 1
ATOM 716 N N . ALA A 1 88 ? 10.470 -19.775 9.822 1.00 92.19 88 ALA A N 1
ATOM 717 C CA . ALA A 1 88 ? 10.102 -20.891 8.945 1.00 92.19 88 ALA A CA 1
ATOM 718 C C . ALA A 1 88 ? 9.488 -20.405 7.623 1.00 92.19 88 ALA A C 1
ATOM 720 O O . ALA A 1 88 ? 9.664 -21.027 6.587 1.00 92.19 88 ALA A O 1
ATOM 721 N N . SER A 1 89 ? 8.844 -19.235 7.637 1.00 91.69 89 SER A N 1
ATOM 722 C CA . SER A 1 89 ? 8.222 -18.656 6.445 1.00 91.69 89 SER A CA 1
ATOM 723 C C . SER A 1 89 ? 9.186 -17.885 5.536 1.00 91.69 89 SER A C 1
ATOM 725 O O . SER A 1 89 ? 8.811 -17.509 4.427 1.00 91.69 89 SER A O 1
ATOM 727 N N . LYS A 1 90 ? 10.419 -17.611 5.991 1.00 91.25 90 LYS A N 1
ATOM 728 C CA . LYS A 1 90 ? 11.379 -16.745 5.285 1.00 91.25 90 LYS A CA 1
ATOM 729 C C . LYS A 1 90 ? 11.755 -17.229 3.878 1.00 91.25 90 LYS A C 1
ATOM 731 O O . LYS A 1 90 ? 11.875 -16.365 3.011 1.00 91.25 90 LYS A O 1
ATOM 736 N N . PRO A 1 91 ? 11.900 -18.541 3.603 1.00 90.56 91 PRO A N 1
ATOM 737 C CA . PRO A 1 91 ? 12.131 -19.034 2.243 1.00 90.56 91 PRO A CA 1
ATOM 738 C C . PRO A 1 91 ? 11.006 -18.696 1.252 1.00 90.56 91 PRO A C 1
ATOM 740 O O . PRO A 1 91 ? 11.260 -18.595 0.057 1.00 90.56 91 PRO A O 1
ATOM 743 N N . TYR A 1 92 ? 9.782 -18.479 1.741 1.00 90.31 92 TYR A N 1
ATOM 744 C CA . TYR A 1 92 ? 8.589 -18.220 0.924 1.00 90.31 92 TYR A CA 1
ATOM 745 C C . TYR A 1 92 ? 8.244 -16.729 0.798 1.00 90.31 92 TYR A C 1
ATOM 747 O O . TYR A 1 92 ? 7.262 -16.355 0.145 1.00 90.31 92 TYR A O 1
ATOM 755 N N . VAL A 1 93 ? 9.037 -15.865 1.437 1.00 92.94 93 VAL A N 1
ATOM 756 C CA . VAL A 1 93 ? 8.928 -14.414 1.293 1.00 92.94 93 VAL A CA 1
ATOM 757 C C . VAL A 1 93 ? 9.298 -14.035 -0.130 1.00 92.94 93 VAL A C 1
ATOM 759 O O . VAL A 1 93 ? 10.297 -14.496 -0.684 1.00 92.94 93 VAL A O 1
ATOM 762 N N . ARG A 1 94 ? 8.512 -13.142 -0.725 1.00 94.69 94 ARG A N 1
ATOM 763 C CA . ARG A 1 94 ? 8.760 -12.682 -2.083 1.00 94.69 94 ARG A CA 1
ATOM 764 C C . ARG A 1 94 ? 10.115 -11.980 -2.184 1.00 94.69 94 ARG A C 1
ATOM 766 O O . ARG A 1 94 ? 10.399 -11.034 -1.447 1.00 94.69 94 ARG A O 1
ATOM 773 N N . ILE A 1 95 ? 10.928 -12.388 -3.158 1.00 94.81 95 ILE A N 1
ATOM 774 C CA . ILE A 1 95 ? 12.290 -11.870 -3.352 1.00 94.81 95 ILE A CA 1
ATOM 775 C C . ILE A 1 95 ? 12.335 -10.346 -3.558 1.00 94.81 95 ILE A C 1
ATOM 777 O O . ILE A 1 95 ? 13.265 -9.690 -3.090 1.00 94.81 95 ILE A O 1
ATOM 781 N N . ASN A 1 96 ? 11.304 -9.754 -4.165 1.00 95.50 96 ASN A N 1
ATOM 782 C CA . ASN A 1 96 ? 11.199 -8.305 -4.358 1.00 95.50 96 ASN A CA 1
ATOM 783 C C . ASN A 1 96 ? 11.003 -7.522 -3.051 1.00 95.50 96 ASN A C 1
ATOM 785 O O . ASN A 1 96 ? 11.355 -6.347 -2.988 1.00 95.50 96 ASN A O 1
ATOM 789 N N . CYS A 1 97 ? 10.461 -8.140 -1.994 1.00 96.94 97 CYS A N 1
ATOM 790 C CA . CYS A 1 97 ? 10.321 -7.478 -0.696 1.00 96.94 97 CYS A CA 1
ATOM 791 C C . CYS A 1 97 ? 11.685 -7.182 -0.062 1.00 96.94 97 CYS A C 1
ATOM 793 O O . CYS A 1 97 ? 11.798 -6.198 0.666 1.00 96.94 97 CYS A O 1
ATOM 795 N N . LYS A 1 98 ? 12.717 -7.975 -0.387 1.00 96.94 98 LYS A N 1
ATOM 796 C CA . LYS A 1 98 ? 14.083 -7.783 0.117 1.00 96.94 98 LYS A CA 1
ATOM 797 C C . LYS A 1 98 ? 14.768 -6.530 -0.422 1.00 96.94 98 LYS A C 1
ATOM 799 O O . LYS A 1 98 ? 15.774 -6.140 0.132 1.00 96.94 98 LYS A O 1
ATOM 804 N N . VAL A 1 99 ? 14.246 -5.908 -1.480 1.00 97.62 99 VAL A N 1
ATOM 805 C CA . VAL A 1 99 ? 14.782 -4.666 -2.073 1.00 97.62 99 VAL A CA 1
ATOM 806 C C . VAL A 1 99 ? 13.768 -3.520 -1.983 1.00 97.62 99 VAL A C 1
ATOM 808 O O . VAL A 1 99 ? 13.772 -2.596 -2.793 1.00 97.62 99 VAL A O 1
ATOM 811 N N . CYS A 1 100 ? 12.841 -3.598 -1.024 1.00 97.62 100 CYS A N 1
ATOM 812 C CA . CYS A 1 100 ? 11.815 -2.588 -0.806 1.00 97.62 100 CYS A CA 1
ATOM 813 C C . CYS A 1 100 ? 12.231 -1.606 0.295 1.00 97.62 100 CYS A C 1
ATOM 815 O O . CYS A 1 100 ? 12.421 -2.006 1.438 1.00 97.62 100 CYS A O 1
ATOM 817 N N . PHE A 1 101 ? 12.288 -0.319 -0.042 1.00 97.56 101 PHE A N 1
ATOM 818 C CA . PHE A 1 101 ? 12.742 0.759 0.845 1.00 97.56 101 PHE A CA 1
ATOM 819 C C . PHE A 1 101 ? 11.609 1.504 1.564 1.00 97.56 101 PHE A C 1
ATOM 821 O O . PHE A 1 101 ? 11.850 2.553 2.155 1.00 97.56 101 PHE A O 1
ATOM 828 N N . ASP A 1 102 ? 10.378 0.997 1.507 1.00 98.06 102 ASP A N 1
ATOM 829 C CA . ASP A 1 102 ? 9.220 1.642 2.126 1.00 98.06 102 ASP A CA 1
ATOM 830 C C . ASP A 1 102 ? 8.479 0.648 3.030 1.00 98.06 102 ASP A C 1
ATOM 832 O O . ASP A 1 102 ? 8.002 -0.400 2.580 1.00 98.06 102 ASP A O 1
ATOM 836 N N . PHE A 1 103 ? 8.430 0.960 4.326 1.00 98.12 103 PHE A N 1
ATOM 837 C CA . PHE A 1 103 ? 7.668 0.224 5.334 1.00 98.12 103 PHE A CA 1
ATOM 838 C C . PHE A 1 103 ? 6.286 0.834 5.578 1.00 98.12 103 PHE A C 1
ATOM 840 O O . PHE A 1 103 ? 5.310 0.095 5.697 1.00 98.12 103 PHE A O 1
ATOM 847 N N . ALA A 1 104 ? 6.215 2.161 5.674 1.00 97.81 104 ALA A N 1
ATOM 848 C CA . ALA A 1 104 ? 5.085 2.890 6.234 1.00 97.81 104 ALA A CA 1
ATOM 849 C C . ALA A 1 104 ? 4.196 3.550 5.170 1.00 97.81 104 ALA A C 1
ATOM 851 O O . ALA A 1 104 ? 3.424 4.437 5.514 1.00 97.81 104 ALA A O 1
ATOM 852 N N . ALA A 1 105 ? 4.308 3.149 3.902 1.00 98.44 105 ALA A N 1
ATOM 853 C CA . ALA A 1 105 ? 3.568 3.698 2.768 1.00 98.44 105 ALA A CA 1
ATOM 854 C C . ALA A 1 105 ? 3.702 5.225 2.695 1.00 98.44 105 ALA A C 1
ATOM 856 O O . ALA A 1 105 ? 2.731 5.966 2.856 1.00 98.44 105 ALA A O 1
ATOM 857 N N . GLU A 1 106 ? 4.933 5.686 2.479 1.00 98.38 106 GLU A N 1
ATOM 858 C CA . GLU A 1 106 ? 5.351 7.075 2.697 1.00 98.38 106 GLU A CA 1
ATOM 859 C C . GLU A 1 106 ? 4.669 8.092 1.770 1.00 98.38 106 GLU A C 1
ATOM 861 O O . GLU A 1 106 ? 4.713 9.283 2.048 1.00 98.38 106 GLU A O 1
ATOM 866 N N . LEU A 1 107 ? 4.011 7.631 0.702 1.00 98.56 107 LEU A N 1
ATOM 867 C CA . LEU A 1 107 ? 3.301 8.457 -0.283 1.00 98.56 107 LEU A CA 1
ATOM 868 C C . LEU A 1 107 ? 1.760 8.402 -0.163 1.00 98.56 107 LEU A C 1
ATOM 870 O O . LEU A 1 107 ? 1.048 8.860 -1.065 1.00 98.56 107 LEU A O 1
ATOM 874 N N . ALA A 1 108 ? 1.225 7.806 0.906 1.00 98.69 108 ALA A N 1
ATOM 875 C CA . ALA A 1 108 ? -0.218 7.762 1.164 1.00 98.69 108 ALA A CA 1
ATOM 876 C C . ALA A 1 108 ? -0.733 9.063 1.811 1.00 98.69 108 ALA A C 1
ATOM 878 O O . ALA A 1 108 ? 0.050 9.874 2.293 1.00 98.69 108 ALA A O 1
ATOM 879 N N . ASP A 1 109 ? -2.052 9.259 1.850 1.00 98.69 109 ASP A N 1
ATOM 880 C CA . ASP A 1 109 ? -2.683 10.337 2.627 1.00 98.69 109 ASP A CA 1
ATOM 881 C C . ASP A 1 109 ? -2.723 9.992 4.118 1.00 98.69 109 ASP A C 1
ATOM 883 O O . ASP A 1 109 ? -2.453 10.830 4.982 1.00 98.69 109 ASP A O 1
ATOM 887 N N . ILE A 1 110 ? -3.040 8.729 4.402 1.00 98.75 110 ILE A N 1
ATOM 888 C CA . ILE A 1 110 ? -3.051 8.127 5.731 1.00 98.75 110 ILE A CA 1
ATOM 889 C C . ILE A 1 110 ? -2.305 6.799 5.639 1.00 98.75 110 ILE A C 1
ATOM 891 O O . ILE A 1 110 ? -2.535 6.024 4.712 1.00 98.75 110 ILE A O 1
ATOM 895 N N . SER A 1 111 ? -1.439 6.500 6.601 1.00 98.69 111 SER A N 1
ATOM 896 C CA . SER A 1 111 ? -0.766 5.206 6.693 1.00 98.69 111 SER A CA 1
ATOM 897 C C . SER A 1 111 ? -1.124 4.489 7.984 1.00 98.69 111 SER A C 1
ATOM 899 O O . SER A 1 111 ? -1.119 5.105 9.043 1.00 98.69 111 SER A O 1
ATOM 901 N N . VAL A 1 112 ? -1.431 3.196 7.909 1.00 98.19 112 VAL A N 1
ATOM 902 C CA . VAL A 1 112 ? -2.001 2.434 9.025 1.00 98.19 112 VAL A CA 1
ATOM 903 C C . VAL A 1 112 ? -1.239 1.133 9.254 1.00 98.19 112 VAL A C 1
ATOM 905 O O . VAL A 1 112 ? -1.001 0.362 8.324 1.00 98.19 112 VAL A O 1
ATOM 908 N N . GLY A 1 113 ? -0.912 0.849 10.511 1.00 95.69 113 GLY A N 1
ATOM 909 C CA . GLY A 1 113 ? -0.377 -0.436 10.954 1.00 95.69 113 GLY A CA 1
ATOM 910 C C . GLY A 1 113 ? -0.678 -0.706 12.424 1.00 95.69 113 GLY A C 1
ATOM 911 O O . GLY A 1 113 ? -1.393 0.052 13.065 1.00 95.69 113 GLY A O 1
ATOM 912 N N . SER A 1 114 ? -0.159 -1.802 12.973 1.00 91.69 114 SER A N 1
ATOM 913 C CA . SER A 1 114 ? -0.460 -2.229 14.352 1.00 91.69 114 SER A CA 1
ATOM 914 C C . SER A 1 114 ? 0.647 -1.937 15.370 1.00 91.69 114 SER A C 1
ATOM 916 O O . SER A 1 114 ? 0.413 -1.995 16.573 1.00 91.69 114 SER A O 1
ATOM 918 N N . VAL A 1 115 ? 1.863 -1.635 14.915 1.00 92.50 115 VAL A N 1
ATOM 919 C CA . VAL A 1 115 ? 3.038 -1.414 15.781 1.00 92.50 115 VAL A CA 1
ATOM 920 C C . VAL A 1 115 ? 2.943 -0.095 16.546 1.00 92.50 115 VAL A C 1
ATOM 922 O O . VAL A 1 115 ? 2.373 0.848 16.027 1.00 92.50 115 VAL A O 1
ATOM 925 N N . ASP A 1 116 ? 3.506 -0.021 17.755 1.00 94.62 116 ASP A N 1
ATOM 926 C CA . ASP A 1 116 ? 3.433 1.107 18.718 1.00 94.62 116 ASP A CA 1
ATOM 927 C C . ASP A 1 116 ? 2.056 1.386 19.348 1.00 94.62 116 ASP A C 1
ATOM 929 O O . ASP A 1 116 ? 2.000 1.959 20.435 1.00 94.62 116 ASP A O 1
ATOM 933 N N . SER A 1 117 ? 0.959 0.919 18.751 1.00 95.44 117 SER A N 1
ATOM 934 C CA . SER A 1 117 ? -0.374 1.026 19.350 1.00 95.44 117 SER A CA 1
ATOM 935 C C . SER A 1 117 ? -0.689 -0.146 20.295 1.00 95.44 117 SER A C 1
ATOM 937 O O . SER A 1 117 ? -0.199 -1.263 20.094 1.00 95.44 117 SER A O 1
ATOM 939 N N . PRO A 1 118 ? -1.525 0.060 21.332 1.00 92.62 118 PRO A N 1
ATOM 940 C CA . PRO A 1 118 ? -2.035 -1.027 22.165 1.00 92.62 118 PRO A CA 1
ATOM 941 C C . PRO A 1 118 ? -2.826 -2.069 21.360 1.00 92.62 118 PRO A C 1
ATOM 943 O O . PRO A 1 118 ? -3.370 -1.780 20.297 1.00 92.62 118 PRO A O 1
ATOM 946 N N . ASN A 1 119 ? -2.975 -3.280 21.907 1.00 89.88 119 ASN A N 1
ATOM 947 C CA . ASN A 1 119 ? -3.849 -4.293 21.307 1.00 89.88 119 ASN A CA 1
ATOM 948 C C . ASN A 1 119 ? -5.269 -3.737 21.106 1.00 89.88 119 ASN A C 1
ATOM 950 O O . ASN A 1 119 ? -5.844 -3.141 22.017 1.00 89.88 119 ASN A O 1
ATOM 954 N N . GLY A 1 120 ? -5.840 -3.974 19.925 1.00 91.56 120 GLY A N 1
ATOM 955 C CA . GLY A 1 120 ? -7.153 -3.435 19.568 1.00 91.56 120 GLY A CA 1
ATOM 956 C C . GLY A 1 120 ? -7.132 -1.966 19.139 1.00 91.56 120 GLY A C 1
ATOM 957 O O . GLY A 1 120 ? -8.203 -1.393 18.991 1.00 91.56 120 GLY A O 1
ATOM 958 N N . TRP A 1 121 ? -5.956 -1.377 18.914 1.00 96.75 121 TRP A N 1
ATOM 959 C CA . TRP A 1 121 ? -5.758 -0.059 18.310 1.00 96.75 121 TRP A CA 1
ATOM 960 C C . TRP A 1 121 ? -4.810 -0.177 17.110 1.00 96.75 121 TRP A C 1
ATOM 962 O O . TRP A 1 121 ? -3.991 -1.093 17.041 1.00 96.75 121 TRP A O 1
ATOM 972 N N . SER A 1 122 ? -4.929 0.739 16.156 1.00 97.50 122 SER A N 1
ATOM 973 C CA . SER A 1 122 ? -4.024 0.869 15.014 1.00 97.50 122 SER A CA 1
ATOM 974 C C . SER A 1 122 ? -3.196 2.140 15.154 1.00 97.50 122 SER A C 1
ATOM 976 O O . SER A 1 122 ? -3.737 3.189 15.488 1.00 97.50 122 SER A O 1
ATOM 978 N N . THR A 1 123 ? -1.916 2.082 14.815 1.00 98.12 123 THR A N 1
ATOM 979 C CA . THR A 1 123 ? -1.105 3.280 14.599 1.00 98.12 123 THR A CA 1
ATOM 980 C C . THR A 1 123 ? -1.444 3.867 13.244 1.00 98.12 123 THR A C 1
ATOM 982 O O . THR A 1 123 ? -1.392 3.172 12.228 1.00 98.12 123 THR A O 1
ATOM 985 N N . VAL A 1 124 ? -1.786 5.149 13.242 1.00 98.50 124 VAL A N 1
ATOM 986 C CA . VAL A 1 124 ? -2.198 5.926 12.080 1.00 98.50 124 VAL A CA 1
ATOM 987 C C . VAL A 1 124 ? -1.264 7.119 11.940 1.00 98.50 124 VAL A C 1
ATOM 989 O O . VAL A 1 124 ? -1.248 8.000 12.792 1.00 98.50 124 VAL A O 1
ATOM 992 N N . ILE A 1 125 ? -0.488 7.144 10.860 1.00 98.38 125 ILE A N 1
ATOM 993 C CA . ILE A 1 125 ? 0.341 8.283 10.459 1.00 98.38 125 ILE A CA 1
ATOM 994 C C . ILE A 1 125 ? -0.461 9.081 9.439 1.00 98.38 125 ILE A C 1
ATOM 996 O O . ILE A 1 125 ? -0.736 8.598 8.340 1.00 98.38 125 ILE A O 1
ATOM 1000 N N . VAL A 1 126 ? -0.837 10.302 9.791 1.00 98.38 126 VAL A N 1
ATOM 1001 C CA . VAL A 1 126 ? -1.531 11.212 8.881 1.00 98.38 126 VAL A CA 1
ATOM 1002 C C . VAL A 1 126 ? -0.490 12.018 8.123 1.00 98.38 126 VAL A C 1
ATOM 1004 O O . VAL A 1 126 ? 0.381 12.623 8.742 1.00 98.38 126 VAL A O 1
ATOM 1007 N N . ARG A 1 127 ? -0.562 12.034 6.789 1.00 98.12 127 ARG A N 1
ATOM 1008 C CA . ARG A 1 127 ? 0.466 12.662 5.944 1.00 98.12 127 ARG A CA 1
ATOM 1009 C C . ARG A 1 127 ? -0.022 13.875 5.164 1.00 98.12 127 ARG A C 1
ATOM 1011 O O . ARG A 1 127 ? 0.771 14.773 4.909 1.00 98.12 127 ARG A O 1
ATOM 1018 N N . THR A 1 128 ? -1.307 13.919 4.810 1.00 98.12 128 THR A N 1
ATOM 1019 C CA . THR A 1 128 ? -1.913 15.047 4.082 1.00 98.12 128 THR A CA 1
ATOM 1020 C C . THR A 1 128 ? -2.984 15.754 4.904 1.00 98.12 128 THR A C 1
ATOM 1022 O O . THR A 1 128 ? -3.637 15.147 5.755 1.00 98.12 128 THR A O 1
ATOM 1025 N N . GLU A 1 129 ? -3.212 17.039 4.618 1.00 97.06 129 GLU A N 1
ATOM 1026 C CA . GLU A 1 129 ? -4.277 17.835 5.251 1.00 97.06 129 GLU A CA 1
ATOM 1027 C C . GLU A 1 129 ? -5.659 17.207 5.035 1.00 97.06 129 GLU A C 1
ATOM 1029 O O . GLU A 1 129 ? -6.490 17.169 5.939 1.00 97.06 129 GLU A O 1
ATOM 1034 N N . LYS A 1 130 ? -5.880 16.628 3.853 1.00 95.75 130 LYS A N 1
ATOM 1035 C CA . LYS A 1 130 ? -7.074 15.843 3.532 1.00 95.75 130 LYS A CA 1
ATOM 1036 C C . LYS A 1 130 ? -7.207 14.609 4.429 1.00 95.75 130 LYS A C 1
ATOM 1038 O O . LYS A 1 130 ? -8.286 14.367 4.962 1.00 95.75 130 LYS A O 1
ATOM 1043 N N . GLY A 1 131 ? -6.120 13.861 4.641 1.00 97.69 131 GLY A N 1
ATOM 1044 C CA . GLY A 1 131 ? -6.103 12.746 5.591 1.00 97.69 131 GLY A CA 1
ATOM 1045 C C . GLY A 1 131 ? -6.438 13.197 7.017 1.00 97.69 131 GLY A C 1
ATOM 1046 O O . GLY A 1 131 ? -7.235 12.555 7.698 1.00 97.69 131 GLY A O 1
ATOM 1047 N N . MET A 1 132 ? -5.898 14.345 7.440 1.00 98.06 132 MET A N 1
ATOM 1048 C CA . MET A 1 132 ? -6.172 14.941 8.752 1.00 98.06 132 MET A CA 1
ATOM 1049 C C . MET A 1 132 ? -7.635 15.347 8.910 1.00 98.06 132 MET A C 1
ATOM 1051 O O . MET A 1 132 ? -8.246 15.073 9.942 1.00 98.06 132 MET A O 1
ATOM 1055 N N . LYS A 1 133 ? -8.202 15.991 7.887 1.00 98.00 133 LYS A N 1
ATOM 1056 C CA . LYS A 1 133 ? -9.602 16.410 7.873 1.00 98.00 133 LYS A CA 1
ATOM 1057 C C . LYS A 1 133 ? -10.528 15.208 8.054 1.00 98.00 133 LYS A C 1
ATOM 1059 O O . LYS A 1 133 ? -11.334 15.211 8.976 1.00 98.00 133 LYS A O 1
ATOM 1064 N N . ILE A 1 134 ? -10.349 14.167 7.239 1.00 98.12 134 ILE A N 1
ATOM 1065 C CA . ILE A 1 134 ? -11.180 12.958 7.302 1.00 98.12 134 ILE A CA 1
ATOM 1066 C C . ILE A 1 134 ? -11.060 12.276 8.666 1.00 98.12 134 ILE A C 1
ATOM 1068 O O . ILE A 1 134 ? -12.073 11.876 9.229 1.00 98.12 134 ILE A O 1
ATOM 1072 N N . LEU A 1 135 ? -9.848 12.167 9.223 1.00 98.38 135 LEU A N 1
ATOM 1073 C CA . LEU A 1 135 ? -9.656 11.567 10.544 1.00 98.38 135 LEU A CA 1
ATOM 1074 C C . LEU A 1 135 ? -10.421 12.339 11.633 1.00 98.38 135 LEU A C 1
ATOM 1076 O O . LEU A 1 135 ? -11.159 11.736 12.407 1.00 98.38 135 LEU A O 1
ATOM 1080 N N . LYS A 1 136 ? -10.281 13.671 11.669 1.00 98.50 136 LYS A N 1
ATOM 1081 C CA . LYS A 1 136 ? -10.953 14.534 12.656 1.00 98.50 136 LYS A CA 1
ATOM 1082 C C . LYS A 1 136 ? -12.473 14.495 12.527 1.00 98.50 136 LYS A C 1
ATOM 1084 O O . LYS A 1 136 ? -13.175 14.497 13.535 1.00 98.50 136 LYS A O 1
ATOM 1089 N N . GLU A 1 137 ? -12.990 14.489 11.302 1.00 98.44 137 GLU A N 1
ATOM 1090 C CA . GLU A 1 137 ? -14.432 14.430 11.071 1.00 98.44 137 GLU A CA 1
ATOM 1091 C C . GLU A 1 137 ? -14.997 13.046 11.433 1.00 98.44 137 GLU A C 1
ATOM 1093 O O . GLU A 1 137 ? -16.011 12.977 12.125 1.00 98.44 137 GLU A O 1
ATOM 1098 N N . ALA A 1 138 ? -14.299 11.956 11.093 1.00 98.50 138 ALA A N 1
ATOM 1099 C CA . ALA A 1 138 ? -14.676 10.601 11.501 1.00 98.50 138 ALA A CA 1
ATOM 1100 C C . ALA A 1 138 ? -14.682 10.424 13.032 1.00 98.50 138 ALA A C 1
ATOM 1102 O O . ALA A 1 138 ? -15.573 9.765 13.571 1.00 98.50 138 ALA A O 1
ATOM 1103 N N . GLU A 1 139 ? -13.717 11.020 13.742 1.00 98.62 139 GLU A N 1
ATOM 1104 C CA . GLU A 1 139 ? -13.692 11.041 15.211 1.00 98.62 139 GLU A CA 1
ATOM 1105 C C . GLU A 1 139 ? -14.871 11.833 15.782 1.00 98.62 139 GLU A C 1
ATOM 1107 O O . GLU A 1 139 ? -15.608 11.330 16.630 1.00 98.62 139 GLU A O 1
ATOM 1112 N N . LYS A 1 140 ? -15.088 13.059 15.290 1.00 98.44 140 LYS A N 1
ATOM 1113 C CA . LYS A 1 140 ? -16.183 13.934 15.734 1.00 98.44 140 LYS A CA 1
ATOM 1114 C C . LYS A 1 140 ? -17.551 13.274 15.564 1.00 98.44 140 LYS A C 1
ATOM 1116 O O . LYS A 1 140 ? -18.443 13.492 16.379 1.00 98.44 140 LYS A O 1
ATOM 1121 N N . GLU A 1 141 ? -17.717 12.498 14.501 1.00 98.31 141 GLU A N 1
ATOM 1122 C CA . GLU A 1 141 ? -18.947 11.766 14.206 1.00 98.31 141 GLU A CA 1
ATOM 1123 C C . GLU A 1 141 ? -19.027 10.386 14.873 1.00 98.31 141 GLU A C 1
ATOM 1125 O O . GLU A 1 141 ? -20.012 9.673 14.698 1.00 98.31 141 GLU A O 1
ATOM 1130 N N . GLY A 1 142 ? -18.023 10.016 15.668 1.00 98.25 142 GLY A N 1
ATOM 1131 C CA . GLY A 1 142 ? -18.057 8.828 16.510 1.00 98.25 142 GLY A CA 1
ATOM 1132 C C . GLY A 1 142 ? -17.811 7.513 15.777 1.00 98.25 142 GLY A C 1
ATOM 1133 O O . GLY A 1 142 ? -18.163 6.472 16.321 1.00 98.25 142 GLY A O 1
ATOM 1134 N N . TYR A 1 143 ? -17.202 7.521 14.586 1.00 98.44 143 TYR A N 1
ATOM 1135 C CA . TYR A 1 143 ? -16.797 6.295 13.870 1.00 98.44 143 TYR A CA 1
ATOM 1136 C C . TYR A 1 143 ? -15.511 5.697 14.445 1.00 98.44 143 TYR A C 1
ATOM 1138 O O . TYR A 1 143 ? -15.265 4.490 14.350 1.00 98.44 143 TYR A O 1
ATOM 1146 N N . ILE A 1 144 ? -14.671 6.555 15.024 1.00 98.62 144 ILE A N 1
ATOM 1147 C CA . ILE A 1 144 ? -13.381 6.190 15.594 1.00 98.62 144 ILE A CA 1
ATOM 1148 C C . ILE A 1 144 ? -13.125 6.936 16.903 1.00 98.62 144 ILE A C 1
ATOM 1150 O O . ILE A 1 144 ? -13.574 8.058 17.102 1.00 98.62 144 ILE A O 1
ATOM 1154 N N . GLU A 1 145 ? -12.341 6.312 17.770 1.00 98.50 145 GLU A N 1
ATOM 1155 C CA . GLU A 1 145 ? -11.643 6.953 18.875 1.00 98.50 145 GLU A CA 1
ATOM 1156 C C . GLU A 1 145 ? -10.201 7.232 18.450 1.00 98.50 145 GLU A C 1
ATOM 1158 O O . GLU A 1 145 ? -9.550 6.360 17.860 1.00 98.50 145 GLU A O 1
ATOM 1163 N N . VAL A 1 146 ? -9.680 8.411 18.792 1.00 98.25 146 VAL A N 1
ATOM 1164 C CA . VAL A 1 146 ? -8.311 8.821 18.468 1.00 98.25 146 VAL A CA 1
ATOM 1165 C C . VAL A 1 146 ? -7.567 9.192 19.749 1.00 98.25 146 VAL A C 1
ATOM 1167 O O . VAL A 1 146 ? -8.104 9.799 20.673 1.00 98.25 146 VAL A O 1
ATOM 1170 N N . LYS A 1 147 ? -6.301 8.789 19.833 1.00 97.88 147 LYS A N 1
ATOM 1171 C CA . LYS A 1 147 ? -5.368 9.198 20.887 1.00 97.88 147 LYS A CA 1
ATOM 1172 C C . LYS A 1 147 ? -4.070 9.628 20.238 1.00 97.88 147 LYS A C 1
ATOM 1174 O O . LYS A 1 147 ? -3.572 8.922 19.364 1.00 97.88 147 LYS A O 1
ATOM 1179 N N . LEU A 1 148 ? -3.512 10.752 20.675 1.00 97.38 148 LEU A N 1
ATOM 1180 C CA . LEU A 1 148 ? -2.188 11.173 20.228 1.00 97.38 148 LEU A CA 1
ATOM 1181 C C . LEU A 1 148 ? -1.162 10.080 20.558 1.00 97.38 148 LEU A C 1
ATOM 1183 O O . LEU A 1 148 ? -1.185 9.516 21.656 1.00 97.38 148 LEU A O 1
ATOM 1187 N N . LEU A 1 149 ? -0.302 9.758 19.594 1.00 95.56 149 LEU A N 1
ATOM 1188 C CA . LEU A 1 149 ? 0.788 8.808 19.771 1.00 95.56 149 LEU A CA 1
ATOM 1189 C C . LEU A 1 149 ? 2.115 9.533 19.580 1.00 95.56 149 LEU A C 1
ATOM 1191 O O . LEU A 1 149 ? 2.603 9.695 18.461 1.00 95.56 149 LEU A O 1
ATOM 1195 N N . ASP A 1 150 ? 2.718 9.918 20.697 1.00 88.19 150 ASP A N 1
ATOM 1196 C CA . ASP A 1 150 ? 4.036 10.534 20.689 1.00 88.19 150 ASP A CA 1
ATOM 1197 C C . ASP A 1 150 ? 5.126 9.473 20.485 1.00 88.19 150 ASP A C 1
ATOM 1199 O O . ASP A 1 150 ? 5.154 8.445 21.164 1.00 88.19 150 ASP A O 1
ATOM 1203 N N . ASN A 1 151 ? 6.081 9.764 19.598 1.00 86.06 151 ASN A N 1
ATOM 1204 C CA . ASN A 1 151 ? 7.328 9.007 19.431 1.00 86.06 151 ASN A CA 1
ATOM 1205 C C . ASN A 1 151 ? 7.141 7.498 19.119 1.00 86.06 151 ASN A C 1
ATOM 1207 O O . ASN A 1 151 ? 7.388 6.646 19.982 1.00 86.06 151 ASN A O 1
ATOM 1211 N N . PRO A 1 152 ? 6.775 7.132 17.875 1.00 93.06 152 PRO A N 1
ATOM 1212 C CA . PRO A 1 152 ? 6.553 5.742 17.462 1.00 93.06 152 PRO A CA 1
ATOM 1213 C C . PRO A 1 152 ? 7.882 4.988 17.246 1.00 93.06 152 PRO A C 1
ATOM 1215 O O . PRO A 1 152 ? 8.323 4.720 16.123 1.00 93.06 152 PRO A O 1
ATOM 1218 N N . LYS A 1 153 ? 8.565 4.666 18.350 1.00 94.38 153 LYS A N 1
ATOM 1219 C CA . LYS A 1 153 ? 9.924 4.097 18.352 1.00 94.38 153 LYS A CA 1
ATOM 1220 C C . LYS A 1 153 ? 10.036 2.810 17.540 1.00 94.38 153 LYS A C 1
ATOM 1222 O O . LYS A 1 153 ? 11.045 2.615 16.859 1.00 94.38 153 LYS A O 1
ATOM 1227 N N . LEU A 1 154 ? 9.054 1.909 17.630 1.00 94.69 154 LEU A N 1
ATOM 1228 C CA . LEU A 1 154 ? 9.119 0.637 16.916 1.00 94.69 154 LEU A CA 1
ATOM 1229 C C . LEU A 1 154 ? 8.891 0.838 15.418 1.00 94.69 154 LEU A C 1
ATOM 1231 O O . LEU A 1 154 ? 9.573 0.201 14.624 1.00 94.69 154 LEU A O 1
ATOM 1235 N N . THR A 1 155 ? 7.996 1.741 15.028 1.00 95.81 155 THR A N 1
ATOM 1236 C CA . THR A 1 155 ? 7.765 2.126 13.631 1.00 95.81 155 THR A CA 1
ATOM 1237 C C . THR A 1 155 ? 9.037 2.688 13.008 1.00 95.81 155 THR A C 1
ATOM 1239 O O . THR A 1 155 ? 9.448 2.204 11.953 1.00 95.81 155 THR A O 1
ATOM 1242 N N . ILE A 1 156 ? 9.703 3.638 13.681 1.00 96.31 156 ILE A N 1
ATOM 1243 C CA . ILE A 1 156 ? 10.985 4.207 13.231 1.00 96.31 156 ILE A CA 1
ATOM 1244 C C . ILE A 1 156 ? 12.011 3.089 13.063 1.00 96.31 156 ILE A C 1
ATOM 1246 O O . ILE A 1 156 ? 12.564 2.911 11.980 1.00 96.31 156 ILE A O 1
ATOM 1250 N N . LYS A 1 157 ? 12.207 2.276 14.108 1.00 96.38 157 LYS A N 1
ATOM 1251 C CA . LYS A 1 157 ? 13.161 1.164 14.091 1.00 96.38 157 LYS A CA 1
ATOM 1252 C C . LYS A 1 157 ? 12.896 0.195 12.936 1.00 96.38 157 LYS A C 1
ATOM 1254 O O . LYS A 1 157 ? 13.811 -0.120 12.183 1.00 96.38 157 LYS A O 1
ATOM 1259 N N . LEU A 1 158 ? 11.656 -0.269 12.777 1.00 96.00 158 LEU A N 1
ATOM 1260 C CA . LEU A 1 158 ? 11.298 -1.240 11.743 1.00 96.00 158 LEU A CA 1
ATOM 1261 C C . LEU A 1 158 ? 11.426 -0.661 10.332 1.00 96.00 158 LEU A C 1
ATOM 1263 O O . LEU A 1 158 ? 11.759 -1.409 9.411 1.00 96.00 158 LEU A O 1
ATOM 1267 N N . SER A 1 159 ? 11.155 0.632 10.155 1.00 97.25 159 SER A N 1
ATOM 1268 C CA . SER A 1 159 ? 11.328 1.307 8.871 1.00 97.25 159 SER A CA 1
ATOM 1269 C C . SER A 1 159 ? 12.808 1.456 8.512 1.00 97.25 159 SER A C 1
ATOM 1271 O O . SER A 1 159 ? 13.210 1.097 7.405 1.00 97.25 159 SER A O 1
ATOM 1273 N N . THR A 1 160 ? 13.636 1.893 9.466 1.00 97.31 160 THR A N 1
ATOM 1274 C CA . THR A 1 160 ? 15.089 2.030 9.288 1.00 97.31 160 THR A CA 1
ATOM 1275 C C . THR A 1 160 ? 15.748 0.688 8.986 1.00 97.31 160 THR A C 1
ATOM 1277 O O . THR A 1 160 ? 16.410 0.558 7.960 1.00 97.31 160 THR A O 1
ATOM 1280 N N . GLU A 1 161 ? 15.483 -0.346 9.793 1.00 97.25 161 GLU A N 1
ATOM 1281 C CA . GLU A 1 161 ? 16.014 -1.696 9.555 1.00 97.25 161 GLU A CA 1
ATOM 1282 C C . GLU A 1 161 ? 15.624 -2.222 8.168 1.00 97.25 161 GLU A C 1
ATOM 1284 O O . GLU A 1 161 ? 16.441 -2.828 7.480 1.00 97.25 161 GLU A O 1
ATOM 1289 N N . LYS A 1 162 ? 14.382 -1.972 7.724 1.00 97.69 162 LYS A N 1
ATOM 1290 C CA . LYS A 1 162 ? 13.935 -2.395 6.393 1.00 97.69 162 LYS A CA 1
ATOM 1291 C C . LYS A 1 162 ? 14.764 -1.731 5.289 1.00 97.69 162 LYS A C 1
ATOM 1293 O O . LYS A 1 162 ? 15.156 -2.407 4.341 1.00 97.69 162 LYS A O 1
ATOM 1298 N N . LYS A 1 163 ? 15.027 -0.425 5.398 1.00 97.75 163 LYS A N 1
ATOM 1299 C CA . LYS A 1 163 ? 15.837 0.330 4.427 1.00 97.75 163 LYS A CA 1
ATOM 1300 C C . LYS A 1 163 ? 17.291 -0.149 4.410 1.00 97.75 163 LYS A C 1
ATOM 1302 O O . LYS A 1 163 ? 17.858 -0.311 3.333 1.00 97.75 163 LYS A O 1
ATOM 1307 N N . GLU A 1 164 ? 17.874 -0.423 5.575 1.00 97.94 164 GLU A N 1
ATOM 1308 C CA . GLU A 1 164 ? 19.239 -0.951 5.706 1.00 97.94 164 GLU A CA 1
ATOM 1309 C C . GLU A 1 164 ? 19.374 -2.359 5.106 1.00 97.94 164 GLU A C 1
ATOM 1311 O O . GLU A 1 164 ? 20.281 -2.617 4.310 1.00 97.94 164 GLU A O 1
ATOM 1316 N N . GLU A 1 165 ? 18.442 -3.260 5.430 1.00 97.88 165 GLU A N 1
ATOM 1317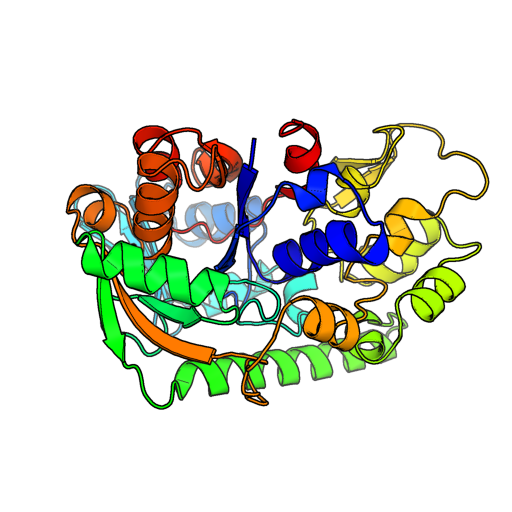 C CA . GLU A 1 165 ? 18.368 -4.606 4.852 1.00 97.88 165 GLU A CA 1
ATOM 1318 C C . GLU A 1 165 ? 18.201 -4.543 3.328 1.00 97.88 165 GLU A C 1
ATOM 1320 O O . GLU A 1 165 ? 18.899 -5.254 2.600 1.00 97.88 165 GLU A O 1
ATOM 1325 N N . ALA A 1 166 ? 17.331 -3.651 2.841 1.00 98.06 166 ALA A N 1
ATOM 1326 C CA . ALA A 1 166 ? 17.098 -3.460 1.416 1.00 98.06 166 ALA A CA 1
ATOM 1327 C C . ALA A 1 166 ? 18.317 -2.908 0.678 1.00 98.06 166 ALA A C 1
ATOM 1329 O O . ALA A 1 166 ? 18.601 -3.337 -0.445 1.00 98.06 166 ALA A O 1
ATOM 1330 N N . LEU A 1 167 ? 19.068 -1.999 1.303 1.00 98.06 167 LEU A N 1
ATOM 1331 C CA . LEU A 1 167 ? 20.321 -1.494 0.755 1.00 98.06 167 LEU A CA 1
ATOM 1332 C C . LEU A 1 167 ? 21.361 -2.609 0.656 1.00 98.06 167 LEU A C 1
ATOM 1334 O O . LEU A 1 167 ? 21.960 -2.785 -0.403 1.00 98.06 167 LEU A O 1
ATOM 1338 N N . LYS A 1 168 ? 21.533 -3.395 1.723 1.00 98.38 168 LYS A N 1
ATOM 1339 C CA . LYS A 1 168 ? 22.473 -4.520 1.743 1.00 98.38 168 LYS A CA 1
ATOM 1340 C C . LYS A 1 168 ? 22.159 -5.541 0.649 1.00 98.38 168 LYS A C 1
ATOM 1342 O O . LYS A 1 168 ? 23.055 -5.929 -0.094 1.00 98.38 168 LYS A O 1
ATOM 1347 N N . GLU A 1 169 ? 20.896 -5.942 0.519 1.00 97.94 169 GLU A N 1
ATOM 1348 C CA . GLU A 1 169 ? 20.456 -6.851 -0.544 1.00 97.94 169 GLU A CA 1
ATOM 1349 C C . GLU A 1 169 ? 20.677 -6.242 -1.938 1.00 97.94 169 GLU A C 1
ATOM 1351 O O . GLU A 1 169 ? 21.128 -6.930 -2.850 1.00 97.94 169 GLU A O 1
ATOM 1356 N N . SER A 1 170 ? 20.389 -4.949 -2.117 1.00 98.00 170 SER A N 1
ATOM 1357 C CA . SER A 1 170 ? 20.571 -4.265 -3.405 1.00 98.00 170 SER A CA 1
ATOM 1358 C C . SER A 1 170 ? 22.041 -4.208 -3.831 1.00 98.00 170 SER A C 1
ATOM 1360 O O . SER A 1 170 ? 22.340 -4.354 -5.015 1.00 98.00 170 SER A O 1
ATOM 1362 N N . LEU A 1 171 ? 22.961 -4.013 -2.879 1.00 97.50 171 LEU A N 1
ATOM 1363 C CA . LEU A 1 171 ? 24.404 -4.054 -3.127 1.00 97.50 171 LEU A CA 1
ATOM 1364 C C . LEU A 1 171 ? 24.871 -5.471 -3.473 1.00 97.50 171 LEU A C 1
ATOM 1366 O O . LEU A 1 171 ? 25.583 -5.637 -4.457 1.00 97.50 171 LEU A O 1
ATOM 1370 N N . LEU A 1 172 ? 24.395 -6.485 -2.743 1.00 97.44 172 LEU A N 1
ATOM 1371 C CA . LEU A 1 172 ? 24.696 -7.888 -3.035 1.00 97.44 172 LEU A CA 1
ATOM 1372 C C . LEU A 1 172 ? 24.247 -8.278 -4.450 1.00 97.44 172 LEU A C 1
ATOM 1374 O O . LEU A 1 172 ? 25.015 -8.853 -5.210 1.00 97.44 172 LEU A O 1
ATOM 1378 N N . ARG A 1 173 ? 23.020 -7.927 -4.848 1.00 96.38 173 ARG A N 1
ATOM 1379 C CA . ARG A 1 173 ? 22.515 -8.205 -6.206 1.00 96.38 173 ARG A CA 1
ATOM 1380 C C . ARG A 1 173 ? 23.354 -7.547 -7.295 1.00 96.38 173 ARG A C 1
ATOM 1382 O O . ARG A 1 173 ? 23.567 -8.160 -8.339 1.00 96.38 173 ARG A O 1
ATOM 1389 N N . LYS A 1 174 ? 23.883 -6.349 -7.027 1.00 96.44 174 LYS A N 1
ATOM 1390 C CA . LYS A 1 174 ? 24.781 -5.644 -7.945 1.00 96.44 174 LYS A CA 1
ATOM 1391 C C . LYS A 1 174 ? 26.076 -6.426 -8.192 1.00 96.44 174 LYS A C 1
ATOM 1393 O O . LYS A 1 174 ? 26.553 -6.424 -9.322 1.00 96.44 174 LYS A O 1
ATOM 1398 N N . GLU A 1 175 ? 26.617 -7.119 -7.186 1.00 96.88 175 GLU A N 1
ATOM 1399 C CA . GLU A 1 175 ? 27.797 -7.993 -7.345 1.00 96.88 175 GLU A CA 1
ATOM 1400 C C . GLU A 1 175 ? 27.529 -9.165 -8.304 1.00 96.88 175 GLU A C 1
ATOM 1402 O O . GLU A 1 175 ? 28.437 -9.614 -8.998 1.00 96.88 175 GLU A O 1
ATOM 1407 N N . TYR A 1 176 ? 26.271 -9.604 -8.407 1.00 94.94 176 TYR A N 1
ATOM 1408 C CA . TYR A 1 176 ? 25.815 -10.624 -9.358 1.00 94.94 176 TYR A CA 1
ATOM 1409 C C . TYR A 1 176 ? 25.303 -10.050 -10.692 1.00 94.94 176 TYR A C 1
ATOM 1411 O O . TYR A 1 176 ? 24.728 -10.785 -11.489 1.00 94.94 176 TYR A O 1
ATOM 1419 N N . GLY A 1 177 ? 25.492 -8.750 -10.948 1.00 95.25 177 GLY A N 1
ATOM 1420 C CA . GLY A 1 177 ? 25.092 -8.097 -12.200 1.00 95.25 177 GLY A CA 1
ATOM 1421 C C . GLY A 1 177 ? 23.653 -7.570 -12.241 1.00 95.25 177 GLY A C 1
ATOM 1422 O O . GLY A 1 177 ? 23.249 -7.006 -13.252 1.00 95.25 177 GLY A O 1
ATOM 1423 N N . PHE A 1 178 ? 22.886 -7.683 -11.153 1.00 94.94 178 PHE A N 1
ATOM 1424 C CA . PHE A 1 178 ? 21.512 -7.181 -11.082 1.00 94.94 178 PHE A CA 1
ATOM 1425 C C . PHE A 1 178 ? 21.452 -5.826 -10.371 1.00 94.94 178 PHE A C 1
ATOM 1427 O O . PHE A 1 178 ? 21.613 -5.731 -9.152 1.00 94.94 178 PHE A O 1
ATOM 1434 N N . GLU A 1 179 ? 21.191 -4.751 -11.116 1.00 94.88 1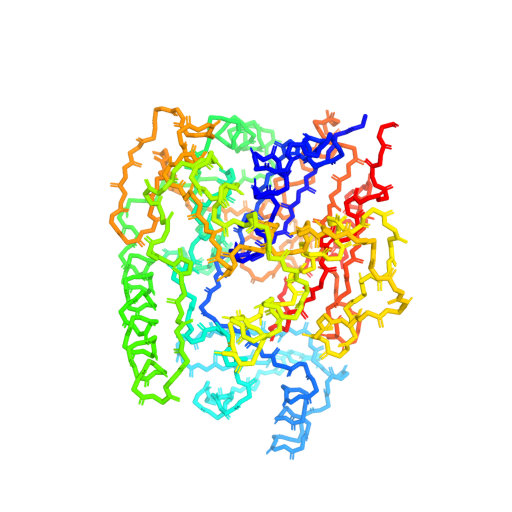79 GLU A N 1
ATOM 1435 C CA . GLU A 1 179 ? 21.100 -3.409 -10.541 1.00 94.88 179 GLU A CA 1
ATOM 1436 C C . GLU A 1 179 ? 19.679 -3.051 -10.081 1.00 94.88 179 GLU A C 1
ATOM 1438 O O . GLU A 1 179 ? 18.742 -2.991 -10.870 1.00 94.88 179 GLU A O 1
ATOM 1443 N N . ILE A 1 180 ? 19.534 -2.694 -8.801 1.00 96.62 180 ILE A N 1
ATOM 1444 C CA . ILE A 1 180 ? 18.300 -2.117 -8.256 1.00 96.62 180 ILE A CA 1
ATOM 1445 C C . ILE A 1 180 ? 18.351 -0.585 -8.367 1.00 96.62 180 ILE A C 1
ATOM 1447 O O . ILE A 1 180 ? 19.218 0.055 -7.766 1.00 96.62 180 ILE A O 1
ATOM 1451 N N . LYS A 1 181 ? 17.416 0.006 -9.125 1.00 91.94 181 LYS A N 1
ATOM 1452 C CA . LYS A 1 181 ? 17.497 1.417 -9.555 1.00 91.94 181 LYS A CA 1
ATOM 1453 C C . LYS A 1 181 ? 16.626 2.390 -8.758 1.00 91.94 181 LYS A C 1
ATOM 1455 O O . LYS A 1 181 ? 17.116 3.436 -8.345 1.00 91.94 181 LYS A O 1
ATOM 1460 N N . HIS A 1 182 ? 15.370 2.036 -8.482 1.00 93.56 182 HIS A N 1
ATOM 1461 C CA . HIS A 1 182 ? 14.349 2.975 -7.982 1.00 93.56 182 HIS A CA 1
ATOM 1462 C C . HIS A 1 182 ? 14.726 3.854 -6.777 1.00 93.56 182 HIS A C 1
ATOM 1464 O O . HIS A 1 182 ? 14.349 5.019 -6.741 1.00 93.56 182 HIS A O 1
ATOM 1470 N N . PHE A 1 183 ? 15.454 3.343 -5.779 1.00 94.94 183 PHE A N 1
ATOM 1471 C CA . PHE A 1 183 ? 15.808 4.150 -4.603 1.00 94.94 183 PHE A CA 1
ATOM 1472 C C . PHE A 1 183 ? 16.850 5.236 -4.910 1.00 94.94 183 PHE A C 1
ATOM 1474 O O . PHE A 1 183 ? 16.950 6.218 -4.182 1.00 94.94 183 PHE A O 1
ATOM 1481 N N . LYS A 1 184 ? 17.605 5.085 -6.005 1.00 96.25 184 LYS A N 1
ATOM 1482 C CA . LYS A 1 184 ? 18.591 6.067 -6.476 1.00 96.25 184 LYS A CA 1
ATOM 1483 C C . LYS A 1 184 ? 17.948 7.207 -7.266 1.00 96.25 184 LYS A C 1
ATOM 1485 O O . LYS A 1 184 ? 18.599 8.212 -7.514 1.00 96.25 184 LYS A O 1
ATOM 1490 N N . THR A 1 185 ? 16.687 7.053 -7.672 1.00 97.44 185 THR A N 1
ATOM 1491 C CA . THR A 1 185 ? 15.974 8.031 -8.504 1.00 97.44 185 THR A CA 1
ATOM 1492 C C . THR A 1 185 ? 15.068 8.954 -7.694 1.00 97.44 185 THR A C 1
ATOM 1494 O O . THR A 1 185 ? 14.304 9.706 -8.286 1.00 97.44 185 THR A O 1
ATOM 1497 N N . TYR A 1 186 ? 15.098 8.884 -6.357 1.00 97.25 186 TYR A N 1
ATOM 1498 C CA . TYR A 1 186 ? 14.203 9.661 -5.485 1.00 97.25 186 TYR A CA 1
ATOM 1499 C C . TYR A 1 186 ? 14.317 11.175 -5.682 1.00 97.25 186 TYR A C 1
ATOM 1501 O O . TYR A 1 186 ? 13.352 11.889 -5.408 1.00 97.25 186 TYR A O 1
ATOM 1509 N N . ASP A 1 187 ? 15.466 11.623 -6.184 1.00 97.75 187 ASP A N 1
ATOM 1510 C CA . ASP A 1 187 ? 15.836 13.030 -6.326 1.00 97.75 187 ASP A CA 1
ATOM 1511 C C . ASP A 1 187 ? 15.700 13.528 -7.769 1.00 97.75 187 ASP A C 1
ATOM 1513 O O . ASP A 1 187 ? 15.902 14.712 -8.014 1.00 97.75 187 ASP A O 1
ATOM 1517 N N . LEU A 1 188 ? 15.363 12.634 -8.705 1.00 98.12 188 LEU A N 1
ATOM 1518 C CA . LEU A 1 188 ? 15.130 12.993 -10.100 1.00 98.12 188 LEU A CA 1
ATOM 1519 C C . LEU A 1 188 ? 13.757 13.632 -10.270 1.00 98.12 188 LEU A C 1
ATOM 1521 O O . LEU A 1 188 ? 12.797 13.254 -9.592 1.00 98.12 188 LEU A O 1
ATOM 1525 N N . SER A 1 189 ? 13.678 14.537 -11.237 1.00 98.31 189 SER A N 1
ATOM 1526 C CA . SER A 1 189 ? 12.437 15.150 -11.684 1.00 98.31 189 SER A CA 1
ATOM 1527 C C . SER A 1 189 ? 11.620 14.251 -12.626 1.00 98.31 189 SER A C 1
ATOM 1529 O O . SER A 1 189 ? 12.126 13.272 -13.187 1.00 98.31 189 SER A O 1
ATOM 1531 N N . PHE A 1 190 ? 10.352 14.598 -12.853 1.00 98.25 190 PHE A N 1
ATOM 1532 C CA . PHE A 1 190 ? 9.431 13.947 -13.778 1.00 98.25 190 PHE A CA 1
ATOM 1533 C C . PHE A 1 190 ? 9.975 13.999 -15.207 1.00 98.25 190 PHE A C 1
ATOM 1535 O O . PHE A 1 190 ? 9.925 12.995 -15.918 1.00 98.25 190 PHE A O 1
ATOM 1542 N N . GLU A 1 191 ? 10.573 15.121 -15.605 1.00 97.75 191 GLU A N 1
ATOM 1543 C CA . GLU A 1 191 ? 11.188 15.274 -16.926 1.00 97.75 191 GLU A CA 1
ATOM 1544 C C . GLU A 1 191 ? 12.454 14.422 -17.077 1.00 97.75 191 GLU A C 1
ATOM 1546 O O . GLU A 1 191 ? 12.638 13.761 -18.102 1.00 97.75 191 GLU A O 1
ATOM 1551 N N . GLU A 1 192 ? 13.295 14.335 -16.043 1.00 98.12 192 GLU A N 1
ATOM 1552 C CA . GLU A 1 192 ? 14.483 13.472 -16.069 1.00 98.12 192 GLU A CA 1
ATOM 1553 C C . GLU A 1 192 ? 14.115 11.993 -16.215 1.00 98.12 192 GLU A C 1
ATOM 1555 O O . GLU A 1 192 ? 14.727 11.285 -17.017 1.00 98.12 192 GLU A O 1
ATOM 1560 N N . ILE A 1 193 ? 13.095 11.509 -15.500 1.00 97.12 193 ILE A N 1
ATOM 1561 C CA . ILE A 1 193 ? 12.673 10.107 -15.632 1.00 97.12 193 ILE A CA 1
ATOM 1562 C C . ILE A 1 193 ? 11.960 9.830 -16.963 1.00 97.12 193 ILE A C 1
ATOM 1564 O O . ILE A 1 193 ? 12.123 8.738 -17.509 1.00 97.12 193 ILE A O 1
ATOM 1568 N N . LYS A 1 194 ? 11.198 10.795 -17.508 1.00 97.38 194 LYS A N 1
ATOM 1569 C CA . LYS A 1 194 ? 10.575 10.688 -18.839 1.00 97.38 194 LYS A CA 1
ATOM 1570 C C . LYS A 1 194 ? 11.666 10.597 -19.908 1.00 97.38 194 LYS A C 1
ATOM 1572 O O . LYS A 1 194 ? 11.607 9.719 -20.767 1.00 97.38 194 LYS A O 1
ATOM 1577 N N . SER A 1 195 ? 12.708 11.419 -19.784 1.00 97.31 195 SER A N 1
ATOM 1578 C CA . SER A 1 195 ? 13.899 11.377 -20.637 1.00 97.31 195 SER A CA 1
ATOM 1579 C C . SER A 1 195 ? 14.634 10.033 -20.540 1.00 97.31 195 SER A C 1
ATOM 1581 O O . SER A 1 195 ? 14.895 9.403 -21.563 1.00 97.31 195 SER A O 1
ATOM 1583 N N . GLN A 1 196 ? 14.877 9.515 -19.329 1.00 95.44 196 GLN A N 1
ATOM 1584 C CA . GLN A 1 196 ? 15.522 8.205 -19.126 1.00 95.44 196 GLN A CA 1
ATOM 1585 C C . GLN A 1 196 ? 14.704 7.016 -19.652 1.00 95.44 196 GLN A C 1
ATOM 1587 O O . GLN A 1 196 ? 15.272 5.973 -19.978 1.00 95.44 196 GLN A O 1
ATOM 1592 N N . ALA A 1 197 ? 13.378 7.146 -19.713 1.00 96.81 197 ALA A N 1
ATOM 1593 C CA . ALA A 1 197 ? 12.500 6.134 -20.290 1.00 96.81 197 ALA A CA 1
ATOM 1594 C C . ALA A 1 197 ? 12.426 6.208 -21.824 1.00 96.81 197 ALA A C 1
ATOM 1596 O O . ALA A 1 197 ? 11.871 5.301 -22.447 1.00 96.81 197 ALA A O 1
ATOM 1597 N N . SER A 1 198 ? 12.939 7.268 -22.452 1.00 96.00 198 SER A N 1
ATOM 1598 C CA . SER A 1 198 ? 12.941 7.400 -23.909 1.00 96.00 198 SER A CA 1
ATOM 1599 C C . SER A 1 198 ? 13.759 6.278 -24.556 1.00 96.00 198 SER A C 1
ATOM 1601 O O . SER A 1 198 ? 14.857 5.953 -24.106 1.00 96.00 198 SER A O 1
ATOM 1603 N N . GLY A 1 199 ? 13.202 5.643 -25.589 1.00 95.50 199 GLY A N 1
ATOM 1604 C CA . GLY A 1 199 ? 13.820 4.494 -26.262 1.00 95.50 199 GLY A CA 1
ATOM 1605 C C . GLY A 1 199 ? 13.825 3.189 -25.454 1.00 95.50 199 GLY A C 1
ATOM 1606 O O . GLY A 1 199 ? 14.397 2.202 -25.914 1.00 95.50 199 GLY A O 1
ATOM 1607 N N . LYS A 1 200 ? 13.202 3.160 -24.268 1.00 97.62 200 LYS A N 1
ATOM 1608 C CA . LYS A 1 200 ? 13.010 1.941 -23.472 1.00 97.62 200 LYS A CA 1
ATOM 1609 C C . LYS A 1 200 ? 11.700 1.252 -23.834 1.00 97.62 200 LYS A C 1
ATOM 1611 O O . LYS A 1 200 ? 10.778 1.881 -24.337 1.00 97.62 200 LYS A O 1
ATOM 1616 N N . ASN A 1 201 ? 11.597 -0.039 -23.554 1.00 96.88 201 ASN A N 1
ATOM 1617 C CA . ASN A 1 201 ? 10.406 -0.827 -23.858 1.00 96.88 201 ASN A CA 1
ATOM 1618 C C . ASN A 1 201 ? 10.143 -1.897 -22.780 1.00 96.88 201 ASN A C 1
ATOM 1620 O O . ASN A 1 201 ? 10.710 -1.865 -21.683 1.00 96.88 201 ASN A O 1
ATOM 1624 N N . PHE A 1 202 ? 9.246 -2.837 -23.082 1.00 97.12 202 PHE A N 1
ATOM 1625 C CA . PHE A 1 202 ? 8.926 -3.937 -22.177 1.00 97.12 202 PHE A CA 1
ATOM 1626 C C . PHE A 1 202 ? 10.117 -4.871 -21.913 1.00 97.12 202 PHE A C 1
ATOM 1628 O O . PHE A 1 202 ? 10.284 -5.300 -20.776 1.00 97.12 202 PHE A O 1
ATOM 1635 N N . ASP A 1 203 ? 10.983 -5.123 -22.895 1.00 96.38 203 ASP A N 1
ATOM 1636 C CA . ASP A 1 203 ? 12.155 -5.989 -22.712 1.00 96.38 203 ASP A CA 1
ATOM 1637 C C . ASP A 1 203 ? 13.132 -5.380 -21.700 1.00 96.38 203 ASP A C 1
ATOM 1639 O O . ASP A 1 203 ? 13.627 -6.074 -20.814 1.00 96.38 203 ASP A O 1
ATOM 1643 N N . ASN A 1 204 ? 13.321 -4.055 -21.733 1.00 97.38 204 ASN A N 1
ATOM 1644 C CA . ASN A 1 204 ? 14.099 -3.375 -20.695 1.00 97.38 204 ASN A CA 1
ATOM 1645 C C . ASN A 1 204 ? 13.444 -3.491 -19.313 1.00 97.38 204 ASN A C 1
ATOM 1647 O O . ASN A 1 204 ? 14.141 -3.601 -18.309 1.00 97.38 204 ASN A O 1
ATOM 1651 N N . LEU A 1 205 ? 12.109 -3.464 -19.229 1.00 97.44 205 LEU A N 1
ATOM 1652 C CA . LEU A 1 205 ? 11.410 -3.673 -17.958 1.00 97.44 205 LEU A CA 1
ATOM 1653 C C . LEU A 1 205 ? 11.627 -5.105 -17.441 1.00 97.44 205 LEU A C 1
ATOM 1655 O O . LEU A 1 205 ? 11.798 -5.297 -16.234 1.00 97.44 205 LEU A O 1
ATOM 1659 N N . VAL A 1 206 ? 11.619 -6.095 -18.338 1.00 96.62 206 VAL A N 1
ATOM 1660 C CA . VAL A 1 206 ? 11.906 -7.496 -18.009 1.00 96.62 206 VAL A CA 1
ATOM 1661 C C . VAL A 1 206 ? 13.306 -7.617 -17.421 1.00 96.62 206 VAL A C 1
ATOM 1663 O O . VAL A 1 206 ? 13.429 -8.028 -16.268 1.00 96.62 206 VAL A O 1
ATOM 1666 N N . GLU A 1 207 ? 14.324 -7.168 -18.149 1.00 96.00 207 GLU A N 1
ATOM 1667 C CA . GLU A 1 207 ? 15.725 -7.271 -17.738 1.00 96.00 207 GLU A CA 1
ATOM 1668 C C . GLU A 1 207 ? 16.001 -6.507 -16.431 1.00 96.00 207 GLU A C 1
ATOM 1670 O O . GLU A 1 207 ? 16.520 -7.056 -15.458 1.00 96.00 207 GLU A O 1
ATOM 1675 N N . GLU A 1 208 ? 15.606 -5.232 -16.372 1.00 96.62 208 GLU A N 1
ATOM 1676 C CA . GLU A 1 208 ? 16.045 -4.324 -15.311 1.00 96.62 208 GLU A CA 1
ATOM 1677 C C . GLU A 1 208 ? 15.216 -4.429 -14.020 1.00 96.62 208 GLU A C 1
ATOM 1679 O O . GLU A 1 208 ? 15.657 -3.981 -12.960 1.00 96.62 208 GLU A O 1
ATOM 1684 N N . VAL A 1 209 ? 14.003 -4.993 -14.076 1.00 97.44 209 VAL A N 1
ATOM 1685 C CA . VAL A 1 209 ? 13.103 -5.073 -12.911 1.00 97.44 209 VAL A CA 1
ATOM 1686 C C . VAL A 1 209 ? 12.634 -6.487 -12.626 1.00 97.44 209 VAL A C 1
ATOM 1688 O O . VAL A 1 209 ? 12.622 -6.897 -11.460 1.00 97.44 209 VAL A O 1
ATOM 1691 N N . ILE A 1 210 ? 12.168 -7.214 -13.640 1.00 95.94 210 ILE A N 1
ATOM 1692 C CA . ILE A 1 210 ? 11.553 -8.522 -13.414 1.00 95.94 210 ILE A CA 1
ATOM 1693 C C . ILE A 1 210 ? 12.637 -9.557 -13.115 1.00 95.94 210 ILE A C 1
ATOM 1695 O O . ILE A 1 210 ? 12.579 -10.197 -12.063 1.00 95.94 210 ILE A O 1
ATOM 1699 N N . ASP A 1 211 ? 13.651 -9.653 -13.967 1.00 94.88 211 ASP A N 1
ATOM 1700 C CA . ASP A 1 211 ? 14.741 -10.622 -13.834 1.00 94.88 211 ASP A CA 1
ATOM 1701 C C . ASP A 1 211 ? 15.718 -10.229 -12.717 1.00 94.88 211 ASP A C 1
ATOM 1703 O O . ASP A 1 211 ? 16.215 -11.092 -11.997 1.00 94.88 211 ASP A O 1
ATOM 1707 N N . ALA A 1 212 ? 15.855 -8.928 -12.431 1.00 95.50 212 ALA A N 1
ATOM 1708 C CA . ALA A 1 212 ? 16.507 -8.426 -11.215 1.00 95.50 212 ALA A CA 1
ATOM 1709 C C . ALA A 1 212 ? 15.745 -8.758 -9.906 1.00 95.50 212 ALA A C 1
ATOM 1711 O O . ALA A 1 212 ? 16.194 -8.433 -8.796 1.00 95.50 212 ALA A O 1
ATOM 1712 N N . GLY A 1 213 ? 14.562 -9.378 -10.004 1.00 95.50 213 GLY A N 1
ATOM 1713 C CA . GLY A 1 213 ? 13.752 -9.800 -8.865 1.00 95.50 213 GLY A CA 1
ATOM 1714 C C . GLY A 1 213 ? 13.187 -8.632 -8.055 1.00 95.50 213 GLY A C 1
ATOM 1715 O O . GLY A 1 213 ? 13.005 -8.766 -6.844 1.00 95.50 213 GLY A O 1
ATOM 1716 N N . ALA A 1 214 ? 12.963 -7.475 -8.684 1.00 97.12 214 ALA A N 1
ATOM 1717 C CA . ALA A 1 214 ? 12.435 -6.261 -8.058 1.00 97.12 214 ALA A CA 1
ATOM 1718 C C . ALA A 1 214 ? 10.931 -6.053 -8.316 1.00 97.12 214 ALA A C 1
ATOM 1720 O O . ALA A 1 214 ? 10.289 -5.271 -7.610 1.00 97.12 214 ALA A O 1
ATOM 1721 N N . CYS A 1 215 ? 10.346 -6.754 -9.294 1.00 97.06 215 CYS A N 1
ATOM 1722 C CA . CYS A 1 215 ? 8.924 -6.653 -9.624 1.00 97.06 215 CYS A CA 1
ATOM 1723 C C . CYS A 1 215 ? 8.020 -7.019 -8.432 1.00 97.06 215 CYS A C 1
ATOM 1725 O O . CYS A 1 215 ? 8.084 -8.118 -7.881 1.00 97.06 215 CYS A O 1
ATOM 1727 N N . THR A 1 216 ? 7.132 -6.097 -8.053 1.00 95.56 216 THR A N 1
ATOM 1728 C CA . THR A 1 216 ? 6.192 -6.270 -6.932 1.00 95.56 216 THR A CA 1
ATOM 1729 C C . THR A 1 216 ? 4.815 -6.772 -7.359 1.00 95.56 216 THR A C 1
ATOM 1731 O O . THR A 1 216 ? 3.967 -7.010 -6.499 1.00 95.56 216 THR A O 1
ATOM 1734 N N . SER A 1 217 ? 4.575 -6.943 -8.662 1.00 95.62 217 SER A N 1
ATOM 1735 C CA . SER A 1 217 ? 3.282 -7.387 -9.216 1.00 95.62 217 SER A CA 1
ATOM 1736 C C . SER A 1 217 ? 2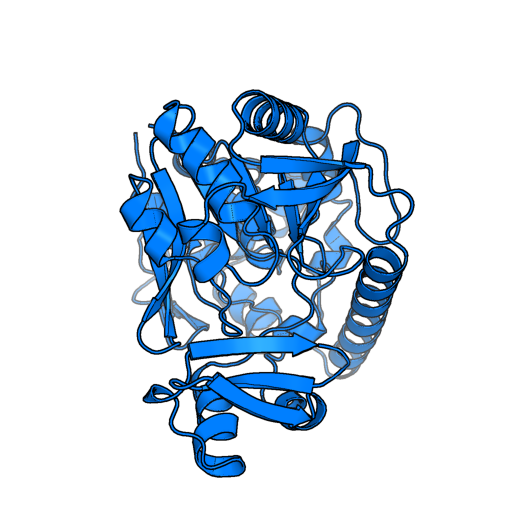.107 -6.476 -8.830 1.00 95.62 217 SER A C 1
ATOM 1738 O O . SER A 1 217 ? 0.957 -6.909 -8.786 1.00 95.62 217 SER A O 1
ATOM 1740 N N . CYS A 1 218 ? 2.388 -5.200 -8.545 1.00 96.31 218 CYS A N 1
ATOM 1741 C CA . CYS A 1 218 ? 1.380 -4.199 -8.185 1.00 96.31 218 CYS A CA 1
ATOM 1742 C C . CYS A 1 218 ? 0.395 -3.901 -9.328 1.00 96.31 218 CYS A C 1
ATOM 1744 O O . CYS A 1 218 ? -0.746 -3.520 -9.069 1.00 96.31 218 CYS A O 1
ATOM 1746 N N . GLY A 1 219 ? 0.822 -4.117 -10.578 1.00 97.00 219 GLY A N 1
ATOM 1747 C CA . GLY A 1 219 ? -0.003 -3.967 -11.775 1.00 97.00 219 GLY A CA 1
ATOM 1748 C C . GLY A 1 219 ? 0.024 -2.587 -12.415 1.00 97.00 219 GLY A C 1
ATOM 1749 O O . GLY A 1 219 ? -0.758 -2.357 -13.328 1.00 97.00 219 GLY A O 1
ATOM 1750 N N . THR A 1 220 ? 0.911 -1.680 -11.990 1.00 97.69 220 THR A N 1
ATOM 1751 C CA . THR A 1 220 ? 1.010 -0.334 -12.579 1.00 97.69 220 THR A CA 1
ATOM 1752 C C . THR A 1 220 ? 1.258 -0.381 -14.081 1.00 97.69 220 THR A C 1
ATOM 1754 O O . THR A 1 220 ? 0.608 0.331 -14.833 1.00 97.69 220 THR A O 1
ATOM 1757 N N . CYS A 1 221 ? 2.161 -1.259 -14.525 1.00 97.50 221 CYS A N 1
ATOM 1758 C CA . CYS A 1 221 ? 2.482 -1.433 -15.938 1.00 97.50 221 CYS A CA 1
ATOM 1759 C C . CYS A 1 221 ? 1.273 -1.911 -16.756 1.00 97.50 221 CYS A C 1
ATOM 1761 O O . CYS A 1 221 ? 1.040 -1.410 -17.851 1.00 97.50 221 CYS A O 1
ATOM 1763 N N . SER A 1 222 ? 0.490 -2.846 -16.211 1.00 97.00 222 SER A N 1
ATOM 1764 C CA . SER A 1 222 ? -0.736 -3.346 -16.839 1.00 97.00 222 SER A CA 1
ATOM 1765 C C . SER A 1 222 ? -1.816 -2.259 -16.889 1.00 97.00 222 SER A C 1
ATOM 1767 O O . SER A 1 222 ? -2.448 -2.065 -17.924 1.00 97.00 222 SER A O 1
ATOM 1769 N N . ALA A 1 223 ? -1.969 -1.472 -15.818 1.00 96.75 223 ALA A N 1
ATOM 1770 C CA . ALA A 1 223 ? -2.892 -0.338 -15.788 1.00 96.75 223 ALA A CA 1
ATOM 1771 C C . ALA A 1 223 ? -2.528 0.735 -16.839 1.00 96.75 223 ALA A C 1
ATOM 1773 O O . ALA A 1 223 ? -3.393 1.175 -17.597 1.00 96.75 223 ALA A O 1
ATOM 1774 N N . ALA A 1 224 ? -1.241 1.077 -16.942 1.00 96.88 224 ALA A N 1
ATOM 1775 C CA . ALA A 1 224 ? -0.699 2.027 -17.916 1.00 96.88 224 ALA A CA 1
ATOM 1776 C C . ALA A 1 224 ? -0.734 1.526 -19.374 1.00 96.88 224 ALA A C 1
ATOM 1778 O O . ALA A 1 224 ? -0.453 2.278 -20.298 1.00 96.88 224 ALA A O 1
ATOM 1779 N N . CYS A 1 225 ? -1.029 0.246 -19.619 1.00 96.44 225 CYS A N 1
ATOM 1780 C CA . CYS A 1 225 ? -1.080 -0.281 -20.977 1.00 96.44 225 CYS A CA 1
ATOM 1781 C C . CYS A 1 225 ? -2.397 0.114 -21.662 1.00 96.44 225 CYS A C 1
ATOM 1783 O O . CYS A 1 225 ? -3.460 -0.443 -21.369 1.00 96.44 225 CYS A O 1
ATOM 1785 N N . ASP A 1 226 ? -2.332 1.039 -22.617 1.00 91.12 226 ASP A N 1
ATOM 1786 C CA . ASP A 1 226 ? -3.509 1.505 -23.365 1.00 91.12 226 ASP A CA 1
ATOM 1787 C C . ASP A 1 226 ? -4.123 0.447 -24.271 1.00 91.12 226 ASP A C 1
ATOM 1789 O O . ASP A 1 226 ? -5.340 0.384 -24.430 1.00 91.12 226 ASP A O 1
ATOM 1793 N N . LYS A 1 227 ? -3.287 -0.425 -24.837 1.00 93.06 227 LYS A N 1
ATOM 1794 C CA . LYS A 1 227 ? -3.746 -1.534 -25.679 1.00 93.06 227 LYS A CA 1
ATOM 1795 C C . LYS A 1 227 ? -4.336 -2.690 -24.872 1.00 93.06 227 LYS A C 1
ATOM 1797 O O . LYS A 1 227 ? -4.959 -3.562 -25.461 1.00 93.06 227 LYS A O 1
ATOM 1802 N N . GLY A 1 228 ? -4.133 -2.711 -23.551 1.00 93.12 228 GLY A N 1
ATOM 1803 C CA . GLY A 1 228 ? -4.598 -3.797 -22.686 1.00 93.12 228 GLY A CA 1
ATOM 1804 C C . GLY A 1 228 ? -3.907 -5.142 -22.933 1.00 93.12 228 GLY A C 1
ATOM 1805 O O . GLY A 1 228 ? -4.416 -6.156 -22.480 1.00 93.12 228 GLY A O 1
ATOM 1806 N N . ILE A 1 229 ? -2.766 -5.151 -23.631 1.00 94.62 229 ILE A N 1
ATOM 1807 C CA . ILE A 1 229 ? -2.012 -6.368 -23.979 1.00 94.62 229 ILE A CA 1
ATOM 1808 C C . ILE A 1 229 ? -1.026 -6.796 -22.890 1.00 94.62 229 ILE A C 1
ATOM 1810 O O . ILE A 1 229 ? -0.485 -7.887 -22.960 1.00 94.62 229 ILE A O 1
ATOM 1814 N N . LEU A 1 230 ? -0.740 -5.942 -21.901 1.00 95.69 230 LEU A N 1
ATOM 1815 C CA . LEU A 1 230 ? 0.128 -6.299 -20.782 1.00 95.69 230 LEU A CA 1
ATOM 1816 C C . LEU A 1 230 ? -0.725 -6.734 -19.591 1.00 95.69 230 LEU A C 1
ATOM 1818 O O . LEU A 1 230 ? -1.368 -5.904 -18.941 1.00 95.69 230 LEU A O 1
ATOM 1822 N N . VAL A 1 231 ? -0.696 -8.025 -19.283 1.00 94.06 231 VAL A N 1
ATOM 1823 C CA . VAL A 1 231 ? -1.457 -8.651 -18.196 1.00 94.06 231 VAL A CA 1
ATOM 1824 C C . VAL A 1 231 ? -0.525 -9.111 -17.078 1.00 94.06 231 VAL A C 1
ATOM 1826 O O . VAL A 1 231 ? 0.683 -9.226 -17.265 1.00 94.06 231 VAL A O 1
ATOM 1829 N N . ILE A 1 232 ? -1.068 -9.349 -15.883 1.00 92.94 232 ILE A N 1
ATOM 1830 C CA . ILE A 1 232 ? -0.311 -9.951 -14.780 1.00 92.94 232 ILE A CA 1
ATOM 1831 C C . ILE A 1 232 ? -0.760 -11.403 -14.625 1.00 92.94 232 ILE A C 1
ATOM 1833 O O . ILE A 1 232 ? -1.844 -11.657 -14.100 1.00 92.94 232 ILE A O 1
ATOM 1837 N N . GLN A 1 233 ? 0.082 -12.347 -15.037 1.00 87.75 233 GLN A N 1
ATOM 1838 C CA . GLN A 1 233 ? -0.143 -13.783 -14.879 1.00 87.75 233 GLN A CA 1
ATOM 1839 C C . GLN A 1 233 ? 0.853 -14.359 -13.874 1.00 87.75 233 GLN A C 1
ATOM 1841 O O . GLN A 1 233 ? 2.019 -13.991 -13.867 1.00 87.75 233 GLN A O 1
ATOM 1846 N N . TYR A 1 234 ? 0.393 -15.211 -12.952 1.00 84.44 234 TYR A N 1
ATOM 1847 C CA . TYR A 1 234 ? 1.251 -15.829 -11.923 1.00 84.44 234 TYR A CA 1
ATOM 1848 C C . TYR A 1 234 ? 2.150 -14.830 -11.164 1.00 84.44 234 TYR A C 1
ATOM 1850 O O . TYR A 1 234 ? 3.294 -15.118 -10.823 1.00 84.44 234 TYR A O 1
ATOM 1858 N N . ALA A 1 235 ? 1.617 -13.633 -10.888 1.00 86.38 235 ALA A N 1
ATOM 1859 C CA . ALA A 1 235 ? 2.343 -12.513 -10.286 1.00 86.38 235 ALA A CA 1
ATOM 1860 C C . ALA A 1 235 ? 3.532 -11.979 -11.124 1.00 86.38 235 ALA A C 1
ATOM 1862 O O . ALA A 1 235 ? 4.406 -11.301 -10.585 1.00 86.38 235 ALA A O 1
ATOM 1863 N N . ARG A 1 236 ? 3.550 -12.190 -12.439 1.00 91.69 236 ARG A N 1
ATOM 1864 C CA . ARG A 1 236 ? 4.530 -11.647 -13.387 1.00 91.69 236 ARG A CA 1
ATOM 1865 C C . ARG A 1 236 ? 3.814 -10.892 -14.524 1.00 91.69 236 ARG A C 1
ATOM 1867 O O . ARG A 1 236 ? 2.750 -11.321 -14.955 1.00 91.69 236 ARG A O 1
ATOM 1874 N N . PRO A 1 237 ? 4.335 -9.740 -14.979 1.00 94.75 237 PRO A N 1
ATOM 1875 C CA . PRO A 1 237 ? 3.857 -9.097 -16.201 1.00 94.75 237 PRO A CA 1
ATOM 1876 C C . PRO A 1 237 ? 4.173 -9.929 -17.449 1.00 94.75 237 PRO A C 1
ATOM 1878 O O . PRO A 1 237 ? 5.322 -10.330 -17.625 1.00 94.75 237 PRO A O 1
ATOM 1881 N N . GLU A 1 238 ? 3.181 -10.129 -18.312 1.00 94.19 238 GLU A N 1
ATOM 1882 C CA . GLU A 1 238 ? 3.285 -10.878 -19.569 1.00 94.19 238 GLU A CA 1
ATOM 1883 C C . GLU A 1 238 ? 2.538 -10.150 -20.695 1.00 94.19 238 GLU A C 1
ATOM 1885 O O . GLU A 1 238 ? 1.487 -9.545 -20.462 1.00 94.19 238 GLU A O 1
ATOM 1890 N N . LEU A 1 239 ? 3.102 -10.175 -21.907 1.00 94.81 239 LEU A N 1
ATOM 1891 C CA . LEU A 1 239 ? 2.492 -9.585 -23.099 1.00 94.81 239 LEU A CA 1
ATOM 1892 C C . LEU A 1 239 ? 1.636 -10.618 -23.841 1.00 94.81 239 LEU A C 1
ATOM 1894 O O . LEU A 1 239 ? 2.124 -11.670 -24.241 1.00 94.81 239 LEU A O 1
ATOM 1898 N N . GLU A 1 240 ? 0.385 -10.260 -24.099 1.00 94.25 240 GLU A N 1
ATOM 1899 C CA . GLU A 1 240 ? -0.577 -10.981 -24.934 1.00 94.25 240 GLU A CA 1
ATOM 1900 C C . GLU A 1 240 ? -0.787 -10.231 -26.259 1.00 94.25 240 GLU A C 1
ATOM 1902 O O . GLU A 1 240 ? -1.875 -9.751 -26.577 1.00 94.25 240 GLU A O 1
ATOM 1907 N N . GLY A 1 241 ? 0.290 -10.067 -27.026 1.00 92.00 241 GLY A N 1
ATOM 1908 C CA . GLY A 1 241 ? 0.261 -9.398 -28.325 1.00 92.00 241 GLY A CA 1
ATOM 1909 C C . GLY A 1 241 ? 1.485 -8.529 -28.579 1.00 92.00 241 GLY A C 1
ATOM 1910 O O . GLY A 1 241 ? 2.454 -8.542 -27.820 1.00 92.00 241 GLY A O 1
ATOM 1911 N N . GLU A 1 242 ? 1.431 -7.758 -29.662 1.00 92.50 242 GLU A N 1
ATOM 1912 C CA . GLU A 1 242 ? 2.538 -6.907 -30.093 1.00 92.50 242 GLU A CA 1
ATOM 1913 C C . GLU A 1 242 ? 2.399 -5.481 -29.555 1.00 92.50 242 GLU A C 1
ATOM 1915 O O . GLU A 1 242 ? 1.365 -4.820 -29.699 1.00 92.50 242 GLU A O 1
ATOM 1920 N N . CYS A 1 243 ? 3.469 -4.993 -28.929 1.00 93.88 243 CYS A N 1
ATOM 1921 C CA . CYS A 1 243 ? 3.543 -3.623 -28.443 1.00 93.88 243 CYS A CA 1
ATOM 1922 C C . CYS A 1 243 ? 3.684 -2.644 -29.623 1.00 93.88 243 CYS A C 1
ATOM 1924 O O . CYS A 1 243 ? 4.437 -2.935 -30.556 1.00 93.88 243 CYS A O 1
ATOM 1926 N N . PRO A 1 244 ? 3.023 -1.467 -29.600 1.00 93.06 244 PRO A N 1
ATOM 1927 C CA . PRO A 1 244 ? 3.284 -0.428 -30.587 1.00 93.06 244 PRO A CA 1
ATOM 1928 C C . PRO A 1 244 ? 4.769 -0.069 -30.641 1.00 93.06 244 PRO A C 1
ATOM 1930 O O . PRO A 1 244 ? 5.457 -0.062 -29.615 1.00 93.06 244 PRO A O 1
ATOM 1933 N N . LYS A 1 245 ? 5.245 0.276 -31.840 1.00 90.06 245 LYS A N 1
ATOM 1934 C CA . LYS A 1 245 ? 6.616 0.743 -32.033 1.00 90.06 245 LYS A CA 1
ATOM 1935 C C . LYS A 1 245 ? 6.889 1.943 -31.117 1.00 90.06 245 LYS A C 1
ATOM 1937 O O . LYS A 1 245 ? 6.041 2.822 -30.989 1.00 90.06 245 LYS A O 1
ATOM 1942 N N . ASP A 1 246 ? 8.055 1.940 -30.477 1.00 90.31 246 ASP A N 1
ATOM 1943 C CA . ASP A 1 246 ? 8.542 3.003 -29.587 1.00 90.31 246 ASP A CA 1
ATOM 1944 C C . ASP A 1 246 ? 7.713 3.219 -28.295 1.00 90.31 246 ASP A C 1
ATOM 1946 O O . ASP A 1 246 ? 7.894 4.209 -27.589 1.00 90.31 246 ASP A O 1
ATOM 1950 N N . CYS A 1 247 ? 6.825 2.282 -27.933 1.00 96.19 247 CYS A N 1
ATOM 1951 C CA . CYS A 1 247 ? 6.064 2.351 -26.684 1.00 96.19 247 CYS A CA 1
ATOM 1952 C C . CYS A 1 247 ? 6.921 2.003 -25.453 1.00 96.19 247 CYS A C 1
ATOM 1954 O O . CYS A 1 247 ? 7.490 0.913 -25.356 1.00 96.19 247 CYS A O 1
ATOM 1956 N N . ASN A 1 248 ? 6.911 2.895 -24.459 1.00 97.00 248 ASN A N 1
ATOM 1957 C CA . ASN A 1 248 ? 7.666 2.772 -23.209 1.00 97.00 248 ASN A CA 1
ATOM 1958 C C . ASN A 1 248 ? 6.797 2.874 -21.937 1.00 97.00 248 ASN A C 1
ATOM 1960 O O . ASN A 1 248 ? 7.332 2.910 -20.827 1.00 97.00 248 ASN A O 1
ATOM 1964 N N . LEU A 1 249 ? 5.463 2.907 -22.066 1.00 97.38 249 LEU A N 1
ATOM 1965 C CA . LEU A 1 249 ? 4.542 3.227 -20.961 1.00 97.38 249 LEU A CA 1
ATOM 1966 C C . LEU A 1 249 ? 4.722 2.316 -19.742 1.00 97.38 249 LEU A C 1
ATOM 1968 O O . LEU A 1 249 ? 4.794 2.793 -18.612 1.00 97.38 249 LEU A O 1
ATOM 1972 N N . CYS A 1 250 ? 4.853 1.004 -19.955 1.00 97.44 250 CYS A N 1
ATOM 1973 C CA . CYS A 1 250 ? 5.045 0.044 -18.867 1.00 97.44 250 CYS A CA 1
ATOM 1974 C C . CYS A 1 250 ? 6.347 0.283 -18.085 1.00 97.44 250 CYS A C 1
ATOM 1976 O O . CYS A 1 250 ? 6.365 0.130 -16.860 1.00 97.44 250 CYS A O 1
ATOM 1978 N N . TYR A 1 251 ? 7.410 0.676 -18.791 1.00 98.06 251 TYR A N 1
ATOM 1979 C CA . TYR A 1 251 ? 8.718 0.985 -18.230 1.00 98.06 251 TYR A CA 1
ATOM 1980 C C . TYR A 1 251 ? 8.658 2.295 -17.438 1.00 98.06 251 TYR A C 1
ATOM 1982 O O . TYR A 1 251 ? 9.000 2.316 -16.256 1.00 98.06 251 TYR A O 1
ATOM 1990 N N . LEU A 1 252 ? 8.118 3.359 -18.044 1.00 98.00 252 LEU A N 1
ATOM 1991 C CA . LEU A 1 252 ? 7.946 4.663 -17.399 1.00 98.00 252 LEU A CA 1
ATOM 1992 C C . LEU A 1 252 ? 7.043 4.582 -16.158 1.00 98.00 252 LEU A C 1
ATOM 1994 O O . LEU A 1 252 ? 7.342 5.205 -15.138 1.00 98.00 252 LEU A O 1
ATOM 1998 N N . ALA A 1 253 ? 5.960 3.803 -16.217 1.00 97.75 253 ALA A N 1
ATOM 1999 C CA . ALA A 1 253 ? 4.993 3.664 -15.130 1.00 97.75 253 ALA A CA 1
ATOM 2000 C C . ALA A 1 253 ? 5.522 2.862 -13.936 1.00 97.75 253 ALA A C 1
ATOM 2002 O O . ALA A 1 253 ? 5.057 3.046 -12.811 1.00 97.75 253 ALA A O 1
ATOM 2003 N N . CYS A 1 254 ? 6.485 1.964 -14.149 1.00 98.31 254 CYS A N 1
ATOM 2004 C CA . CYS A 1 254 ? 6.956 1.066 -13.106 1.00 98.31 254 CYS A CA 1
ATOM 2005 C C . CYS A 1 254 ? 7.674 1.834 -11.974 1.00 98.31 254 CYS A C 1
ATOM 2007 O O . CYS A 1 254 ? 8.735 2.420 -12.204 1.00 98.31 254 CYS A O 1
ATOM 2009 N N . PRO A 1 255 ? 7.193 1.766 -10.714 1.00 97.88 255 PRO A N 1
ATOM 2010 C CA . PRO A 1 255 ? 7.865 2.427 -9.591 1.00 97.88 255 PRO A CA 1
ATOM 2011 C C . PRO A 1 255 ? 9.221 1.791 -9.247 1.00 97.88 255 PRO A C 1
ATOM 2013 O O . PRO A 1 255 ? 9.998 2.369 -8.496 1.00 97.88 255 PRO A O 1
ATOM 2016 N N . ARG A 1 256 ? 9.517 0.593 -9.774 1.00 97.75 256 ARG A N 1
ATOM 2017 C CA . ARG A 1 256 ? 10.782 -0.126 -9.544 1.00 97.75 256 ARG A CA 1
ATOM 2018 C C . ARG A 1 256 ? 11.854 0.169 -10.596 1.00 97.75 256 ARG A C 1
ATOM 2020 O O . ARG A 1 256 ? 13.021 -0.100 -10.321 1.00 97.75 256 ARG A O 1
ATOM 2027 N N . VAL A 1 257 ? 11.469 0.773 -11.725 1.00 97.25 257 VAL A N 1
ATOM 2028 C CA . VAL A 1 257 ? 12.398 1.400 -12.677 1.00 97.25 257 VAL A CA 1
ATOM 2029 C C . VAL A 1 257 ? 12.904 2.709 -12.076 1.00 97.25 257 VAL A C 1
ATOM 2031 O O . VAL A 1 257 ? 14.083 2.835 -11.757 1.00 97.25 257 VAL A O 1
ATOM 2034 N N . ALA A 1 258 ? 11.987 3.654 -11.857 1.00 97.38 258 ALA A N 1
ATOM 2035 C CA . ALA A 1 258 ? 12.286 4.961 -11.295 1.00 97.38 258 ALA A CA 1
ATOM 2036 C C . ALA A 1 258 ? 11.089 5.494 -10.500 1.00 97.38 258 ALA A C 1
ATOM 2038 O O . ALA A 1 258 ? 9.953 5.520 -10.991 1.00 97.38 258 ALA A O 1
ATOM 2039 N N . LEU A 1 259 ? 11.365 5.974 -9.292 1.00 97.94 259 LEU A N 1
ATOM 2040 C CA . LEU A 1 259 ? 10.426 6.661 -8.416 1.00 97.94 259 LEU A CA 1
ATOM 2041 C C . LEU A 1 259 ? 10.966 8.071 -8.104 1.00 97.94 259 LEU A C 1
ATOM 2043 O O . LEU A 1 259 ? 11.877 8.170 -7.287 1.00 97.94 259 LEU A O 1
ATOM 2047 N N . PRO A 1 260 ? 10.432 9.147 -8.713 1.00 97.81 260 PRO A N 1
ATOM 2048 C CA . PRO A 1 260 ? 10.815 10.542 -8.444 1.00 97.81 260 PRO A CA 1
ATOM 2049 C C . PRO A 1 260 ? 10.183 11.015 -7.125 1.00 97.81 260 PRO A C 1
ATOM 2051 O O . PRO A 1 260 ? 9.290 11.863 -7.080 1.00 97.81 260 PRO A O 1
ATOM 2054 N N . LYS A 1 261 ? 10.555 10.351 -6.028 1.00 97.44 261 LYS A N 1
ATOM 2055 C CA . LYS A 1 261 ? 9.828 10.404 -4.759 1.00 97.44 261 LYS A CA 1
ATOM 2056 C C . LYS A 1 261 ? 9.709 11.823 -4.206 1.00 97.44 261 LYS A C 1
ATOM 2058 O O . LYS A 1 261 ? 8.613 12.208 -3.813 1.00 97.44 261 LYS A O 1
ATOM 2063 N N . ARG A 1 262 ? 10.798 12.600 -4.192 1.00 96.25 262 ARG A N 1
ATOM 2064 C CA . ARG A 1 262 ? 10.796 13.963 -3.635 1.00 96.25 262 ARG A CA 1
ATOM 2065 C C . ARG A 1 262 ? 9.869 14.899 -4.403 1.00 96.25 262 ARG A C 1
ATOM 2067 O O . ARG A 1 262 ? 9.181 15.705 -3.786 1.00 96.25 262 ARG A O 1
ATOM 2074 N N . GLU A 1 263 ? 9.815 14.783 -5.726 1.00 97.75 263 GLU A N 1
ATOM 2075 C CA . GLU A 1 263 ? 8.907 15.610 -6.517 1.00 97.75 263 GLU A CA 1
ATOM 2076 C C . GLU A 1 263 ? 7.446 15.192 -6.330 1.00 97.75 263 GLU A C 1
ATOM 2078 O O . GLU A 1 263 ? 6.591 16.060 -6.167 1.00 97.75 263 GLU A O 1
ATOM 2083 N N . ILE A 1 264 ? 7.152 13.887 -6.236 1.00 97.75 264 ILE A N 1
ATOM 2084 C CA . ILE A 1 264 ? 5.808 13.421 -5.850 1.00 97.75 264 ILE A CA 1
ATOM 2085 C C . ILE A 1 264 ? 5.425 14.010 -4.490 1.00 97.75 264 ILE A C 1
ATOM 2087 O O . ILE A 1 264 ? 4.350 14.586 -4.365 1.00 97.75 264 ILE A O 1
ATOM 2091 N N . GLU A 1 265 ? 6.303 13.912 -3.486 1.00 97.12 265 GLU A N 1
ATOM 2092 C CA . GLU A 1 265 ? 6.073 14.466 -2.148 1.00 97.12 265 GLU A CA 1
ATOM 2093 C C . GLU A 1 265 ? 5.742 15.962 -2.175 1.00 97.12 265 GLU A C 1
ATOM 2095 O O . GLU A 1 265 ? 4.845 16.390 -1.454 1.00 97.12 265 GLU A O 1
ATOM 2100 N N . ASN A 1 266 ? 6.430 16.752 -3.003 1.00 95.81 266 ASN A N 1
ATOM 2101 C CA . ASN A 1 266 ? 6.181 18.192 -3.130 1.00 95.81 266 ASN A CA 1
ATOM 2102 C C . ASN A 1 266 ? 4.794 18.515 -3.712 1.00 95.81 266 ASN A C 1
ATOM 2104 O O . ASN A 1 266 ? 4.291 19.614 -3.500 1.00 95.81 266 ASN A O 1
ATOM 2108 N N . ASN A 1 267 ? 4.173 17.565 -4.416 1.00 95.69 267 ASN A N 1
ATOM 2109 C CA . ASN A 1 267 ? 2.828 17.705 -4.970 1.00 95.69 267 ASN A CA 1
ATOM 2110 C C . ASN A 1 267 ? 1.715 17.217 -4.021 1.00 95.69 267 ASN A C 1
ATOM 2112 O O . ASN A 1 267 ? 0.547 17.524 -4.257 1.00 95.69 267 ASN A O 1
ATOM 2116 N N . ILE A 1 268 ? 2.042 16.446 -2.973 1.00 94.94 268 ILE A N 1
ATOM 2117 C CA . ILE A 1 268 ? 1.047 15.859 -2.049 1.00 94.94 268 ILE A CA 1
ATOM 2118 C C . ILE A 1 268 ? 1.132 16.393 -0.620 1.00 94.94 268 ILE A C 1
ATOM 2120 O O . ILE A 1 268 ? 0.115 16.423 0.073 1.00 94.94 268 ILE A O 1
ATOM 2124 N N . PHE A 1 269 ? 2.319 16.785 -0.156 1.00 94.50 269 PHE A N 1
ATOM 2125 C CA . PHE A 1 269 ? 2.561 17.135 1.240 1.00 94.50 269 PHE A CA 1
ATOM 2126 C C . PHE A 1 269 ? 2.824 18.629 1.395 1.00 94.50 269 PHE A C 1
ATOM 2128 O O . PHE A 1 269 ? 3.911 19.125 1.099 1.00 94.50 269 PHE A O 1
ATOM 2135 N N . PHE A 1 270 ? 1.829 19.316 1.947 1.00 86.19 270 PHE A N 1
ATOM 2136 C CA . PHE A 1 270 ? 1.908 20.703 2.389 1.00 86.19 270 PHE A CA 1
ATOM 2137 C C . PHE A 1 270 ? 1.909 20.708 3.924 1.00 86.19 270 PHE A C 1
ATOM 2139 O O . PHE A 1 270 ? 1.158 19.952 4.536 1.00 86.19 270 PHE A O 1
ATOM 2146 N N . ASN A 1 271 ? 2.780 21.507 4.549 1.00 84.62 271 ASN A N 1
ATOM 2147 C CA . ASN A 1 271 ? 2.890 21.628 6.015 1.00 84.62 271 ASN A CA 1
ATOM 2148 C C . ASN A 1 271 ? 3.252 20.332 6.775 1.00 84.62 271 ASN A C 1
ATOM 2150 O O . ASN A 1 271 ? 2.899 20.172 7.941 1.00 84.62 271 ASN A O 1
ATOM 2154 N N . ALA A 1 272 ? 3.975 19.410 6.136 1.00 87.88 272 ALA A N 1
ATOM 2155 C CA . ALA A 1 272 ? 4.436 18.178 6.772 1.00 87.88 272 ALA A CA 1
ATOM 2156 C C . ALA A 1 272 ? 5.837 18.336 7.388 1.00 87.88 272 ALA A C 1
ATOM 2158 O O . ALA A 1 272 ? 6.736 18.928 6.785 1.00 87.88 272 ALA A O 1
ATOM 2159 N N . THR A 1 273 ? 6.043 17.734 8.557 1.00 90.31 273 THR A N 1
ATOM 2160 C CA . THR A 1 273 ? 7.377 17.457 9.101 1.00 90.31 273 THR A CA 1
ATOM 2161 C C . THR A 1 273 ? 7.944 16.179 8.472 1.00 90.31 273 THR A C 1
ATOM 2163 O O . THR A 1 273 ? 7.215 15.408 7.847 1.00 90.31 273 THR A O 1
ATOM 2166 N N . LYS A 1 274 ? 9.254 15.945 8.592 1.00 91.75 274 LYS A N 1
ATOM 2167 C CA . LYS A 1 274 ? 9.939 14.770 8.037 1.00 91.75 274 LYS A CA 1
ATOM 2168 C C . LYS A 1 274 ? 10.608 13.968 9.149 1.00 91.75 274 LYS A C 1
ATOM 2170 O O . LYS A 1 274 ? 11.445 14.498 9.872 1.00 91.75 274 LYS A O 1
ATOM 2175 N N . ASP A 1 275 ? 10.282 12.681 9.223 1.00 92.69 275 ASP A N 1
ATOM 2176 C CA . ASP A 1 275 ? 11.070 11.683 9.948 1.00 92.69 275 ASP A CA 1
ATOM 2177 C C . ASP A 1 275 ? 11.995 10.943 8.968 1.00 92.69 275 ASP A C 1
ATOM 2179 O O . ASP A 1 275 ? 11.589 10.582 7.858 1.00 92.69 275 ASP A O 1
ATOM 2183 N N . GLU A 1 276 ? 13.247 10.702 9.357 1.00 87.19 276 GLU A N 1
ATOM 2184 C CA . GLU A 1 276 ? 14.213 10.006 8.491 1.00 87.19 276 GLU A CA 1
ATOM 2185 C C . GLU A 1 276 ? 13.873 8.515 8.303 1.00 87.19 276 GLU A C 1
ATOM 2187 O O . GLU A 1 276 ? 14.176 7.915 7.267 1.00 87.19 276 GLU A O 1
ATOM 2192 N N . GLY A 1 277 ? 13.190 7.914 9.279 1.00 88.81 277 GLY A N 1
ATOM 2193 C CA . GLY A 1 277 ? 12.755 6.527 9.261 1.00 88.81 277 GLY A CA 1
ATOM 2194 C C . GLY A 1 277 ? 11.550 6.305 8.354 1.00 88.81 277 GLY A C 1
ATOM 2195 O O . GLY A 1 277 ? 11.627 5.462 7.460 1.00 88.81 277 GLY A O 1
ATOM 2196 N N . PHE A 1 278 ? 10.443 7.028 8.546 1.00 92.38 278 PHE A N 1
ATOM 2197 C CA . PHE A 1 278 ? 9.158 6.752 7.869 1.00 92.38 278 PHE A CA 1
ATOM 2198 C C . PHE A 1 278 ? 8.590 7.906 7.018 1.00 92.38 278 PHE A C 1
ATOM 2200 O O . PHE A 1 278 ? 7.426 7.848 6.599 1.00 92.38 278 PHE A O 1
ATOM 2207 N N . GLY A 1 279 ? 9.392 8.928 6.720 1.00 94.50 279 GLY A N 1
ATOM 2208 C CA . GLY A 1 279 ? 9.074 9.956 5.727 1.00 94.50 279 GLY A CA 1
ATOM 2209 C C . GLY A 1 279 ? 8.251 11.129 6.265 1.00 94.50 279 GLY A C 1
ATOM 2210 O O . GLY A 1 279 ? 8.219 11.394 7.466 1.00 94.50 279 GLY A O 1
ATOM 2211 N N . LYS A 1 280 ? 7.608 11.870 5.354 1.00 96.69 280 LYS A N 1
ATOM 2212 C CA . LYS A 1 280 ? 6.837 13.081 5.680 1.00 96.69 280 LYS A CA 1
ATOM 2213 C C . LYS A 1 280 ? 5.489 12.756 6.330 1.00 96.69 280 LYS A C 1
ATOM 2215 O O . LYS A 1 280 ? 4.795 11.837 5.889 1.00 96.69 280 LYS A O 1
ATOM 2220 N N . TYR A 1 281 ? 5.120 13.505 7.363 1.00 97.12 281 TYR A N 1
ATOM 2221 C CA . TYR A 1 281 ? 3.862 13.353 8.094 1.00 97.12 281 TYR A CA 1
ATOM 2222 C C . TYR A 1 281 ? 3.417 14.669 8.751 1.00 97.12 281 TYR A C 1
ATOM 2224 O O . TYR A 1 281 ? 4.204 15.605 8.871 1.00 97.12 281 TYR A O 1
ATOM 2232 N N . ILE A 1 282 ? 2.154 14.735 9.168 1.00 97.12 282 ILE A N 1
ATOM 2233 C CA . ILE A 1 282 ? 1.588 15.834 9.961 1.00 97.12 282 ILE A CA 1
ATOM 2234 C C . ILE A 1 282 ? 1.576 15.433 11.436 1.00 97.12 282 ILE A C 1
ATOM 2236 O O . ILE A 1 282 ? 2.240 16.073 12.237 1.00 97.12 282 ILE A O 1
ATOM 2240 N N . ASP A 1 283 ? 0.882 14.340 11.771 1.00 97.12 283 ASP A N 1
ATOM 2241 C CA . ASP A 1 283 ? 0.770 13.814 13.138 1.00 97.12 283 ASP A CA 1
ATOM 2242 C C . ASP A 1 283 ? 0.553 12.296 13.132 1.00 97.12 283 ASP A C 1
ATOM 2244 O O . ASP A 1 283 ? 0.301 11.677 12.088 1.00 97.12 283 ASP A O 1
ATOM 2248 N N . ILE A 1 284 ? 0.653 11.693 14.317 1.00 97.94 284 ILE A N 1
ATOM 2249 C CA . ILE A 1 284 ? 0.571 10.248 14.525 1.00 97.94 284 ILE A CA 1
ATOM 2250 C C . ILE A 1 284 ? -0.376 9.954 15.683 1.00 97.94 284 ILE A C 1
ATOM 2252 O O . ILE A 1 284 ? -0.308 10.571 16.745 1.00 97.94 284 ILE A O 1
ATOM 2256 N N . PHE A 1 285 ? -1.255 8.978 15.481 1.00 98.44 285 PHE A N 1
ATOM 2257 C CA . PHE A 1 285 ? -2.304 8.638 16.428 1.00 98.44 285 PHE A CA 1
ATOM 2258 C C . PHE A 1 285 ? -2.425 7.131 16.628 1.00 98.44 285 PHE A C 1
ATOM 2260 O O . PHE A 1 285 ? -2.165 6.343 15.723 1.00 98.44 285 PHE A O 1
ATOM 2267 N N . SER A 1 286 ? -2.889 6.729 17.805 1.00 98.31 286 SER A N 1
ATOM 2268 C CA . SER A 1 286 ? -3.566 5.450 17.995 1.00 98.31 286 SER A CA 1
ATOM 2269 C C . SER A 1 286 ? -5.046 5.639 17.672 1.00 98.31 286 SER A C 1
ATOM 2271 O O . SER A 1 286 ? -5.699 6.497 18.263 1.00 98.31 286 SER A O 1
ATOM 2273 N N . VAL A 1 287 ? -5.589 4.825 16.770 1.00 98.44 287 VAL A N 1
ATOM 2274 C CA . VAL A 1 287 ? -6.982 4.906 16.311 1.00 98.44 287 VAL A CA 1
ATOM 2275 C C . VAL A 1 287 ? -7.690 3.570 16.495 1.00 98.44 287 VAL A C 1
ATOM 2277 O O . VAL A 1 287 ? -7.117 2.510 16.227 1.00 98.44 287 VAL A O 1
ATOM 2280 N N . ARG A 1 288 ? -8.948 3.610 16.930 1.00 98.38 288 ARG A N 1
ATOM 2281 C CA . ARG A 1 288 ? -9.802 2.428 17.080 1.00 98.38 288 ARG A CA 1
ATOM 2282 C C . ARG A 1 288 ? -11.215 2.713 16.581 1.00 98.38 288 ARG A C 1
ATOM 2284 O O . ARG A 1 288 ? -11.762 3.756 16.893 1.00 98.38 288 ARG A O 1
ATOM 2291 N N . ALA A 1 289 ? -11.812 1.782 15.849 1.00 98.38 289 ALA A N 1
ATOM 2292 C CA . ALA A 1 289 ? -13.215 1.811 15.457 1.00 98.38 289 ALA A CA 1
ATOM 2293 C C . ALA A 1 289 ? -14.129 1.695 16.684 1.00 98.38 289 ALA A C 1
ATOM 2295 O O . ALA A 1 289 ? -13.858 0.906 17.587 1.00 98.38 289 ALA A O 1
ATOM 2296 N N . THR A 1 290 ? -15.225 2.442 16.699 1.00 98.00 290 THR A N 1
ATOM 2297 C CA . THR A 1 290 ? -16.273 2.329 17.732 1.00 98.00 290 THR A CA 1
ATOM 2298 C C . THR A 1 290 ? -17.278 1.218 17.418 1.00 98.00 290 THR A C 1
ATOM 2300 O O . THR A 1 290 ? -17.922 0.680 18.315 1.00 98.00 290 THR A O 1
ATOM 2303 N N . ASP A 1 291 ? -17.386 0.853 16.143 1.00 97.06 291 ASP A N 1
ATOM 2304 C CA . ASP A 1 291 ? -18.315 -0.141 15.622 1.00 97.06 291 ASP A CA 1
ATOM 2305 C C . ASP A 1 291 ? -17.874 -1.580 15.950 1.00 97.06 291 ASP A C 1
ATOM 2307 O O . ASP A 1 291 ? -16.803 -2.044 15.540 1.00 97.06 291 ASP A O 1
ATOM 2311 N N . GLU A 1 292 ? -18.727 -2.319 16.663 1.00 95.50 292 GLU A N 1
ATOM 2312 C CA . GLU A 1 292 ? -18.441 -3.694 17.077 1.00 95.50 292 GLU A CA 1
ATOM 2313 C C . GLU A 1 292 ? -18.300 -4.685 15.914 1.00 95.50 292 GLU A C 1
ATOM 2315 O O . GLU A 1 292 ? -17.538 -5.649 16.026 1.00 95.50 292 GLU A O 1
ATOM 2320 N N . GLU A 1 293 ? -19.027 -4.502 14.809 1.00 95.50 293 GLU A N 1
ATOM 2321 C CA . GLU A 1 293 ? -18.922 -5.391 13.648 1.00 95.50 293 GLU A CA 1
ATOM 2322 C C . GLU A 1 293 ? -17.564 -5.226 12.970 1.00 95.50 293 GLU A C 1
ATOM 2324 O O . GLU A 1 293 ? -16.922 -6.218 12.605 1.00 95.50 293 GLU A O 1
ATOM 2329 N N . ILE A 1 294 ? -17.095 -3.977 12.869 1.00 96.31 294 ILE A N 1
ATOM 2330 C CA . ILE A 1 294 ? -15.751 -3.670 12.378 1.00 96.31 294 ILE A CA 1
ATOM 2331 C C . ILE A 1 294 ? -14.713 -4.297 13.308 1.00 96.31 294 ILE A C 1
ATOM 2333 O O . ILE A 1 294 ? -13.818 -4.997 12.833 1.00 96.31 294 ILE A O 1
ATOM 2337 N N . LEU A 1 295 ? -14.838 -4.111 14.625 1.00 94.88 295 LEU A N 1
ATOM 2338 C CA . LEU A 1 295 ? -13.886 -4.654 15.600 1.00 94.88 295 LEU A CA 1
ATOM 2339 C C . LEU A 1 295 ? -13.803 -6.188 15.571 1.00 94.88 295 LEU A C 1
ATOM 2341 O O . LEU A 1 295 ? -12.711 -6.736 15.725 1.00 94.88 295 LEU A O 1
ATOM 2345 N N . LYS A 1 296 ? -14.923 -6.885 15.336 1.00 91.25 296 LYS A N 1
ATOM 2346 C CA . LYS A 1 296 ? -14.962 -8.355 15.229 1.00 91.25 296 LYS A CA 1
ATOM 2347 C C . LYS A 1 296 ? -14.176 -8.876 14.022 1.00 91.25 296 LYS A C 1
ATOM 2349 O O . LYS A 1 296 ? -13.528 -9.915 14.137 1.00 91.25 296 LYS A O 1
ATOM 2354 N N . LYS A 1 297 ? -14.210 -8.169 12.885 1.00 90.50 297 LYS A N 1
ATOM 2355 C CA . LYS A 1 297 ? -13.507 -8.576 11.651 1.00 90.50 297 LYS A CA 1
ATOM 2356 C C . LYS A 1 297 ? -12.092 -8.004 11.524 1.00 90.50 297 LYS A C 1
ATOM 2358 O O . LYS A 1 297 ? -11.248 -8.589 10.849 1.00 90.50 297 LYS A O 1
ATOM 2363 N N . ALA A 1 298 ? -11.820 -6.857 12.137 1.00 90.31 298 ALA A N 1
ATOM 2364 C CA . ALA A 1 298 ? -10.551 -6.160 11.991 1.00 90.31 298 ALA A CA 1
ATOM 2365 C C . ALA A 1 298 ? -9.363 -6.949 12.559 1.00 90.31 298 ALA A C 1
ATOM 2367 O O . ALA A 1 298 ? -9.478 -7.759 13.485 1.00 90.31 298 ALA A O 1
ATOM 2368 N N . GLN A 1 299 ? -8.174 -6.657 12.025 1.00 84.00 299 GLN A N 1
ATOM 2369 C CA . GLN A 1 299 ? -6.933 -7.197 12.566 1.00 84.00 299 GLN A CA 1
ATOM 2370 C C . GLN A 1 299 ? -6.616 -6.602 13.935 1.00 84.00 299 GLN A C 1
ATOM 2372 O O . GLN A 1 299 ? -6.652 -7.306 14.943 1.00 84.00 299 GLN A O 1
ATOM 2377 N N . ASP A 1 300 ? -6.348 -5.303 13.942 1.00 88.00 300 ASP A N 1
ATOM 2378 C CA . ASP A 1 300 ? -6.102 -4.482 15.115 1.00 88.00 300 ASP A CA 1
ATOM 2379 C C . ASP A 1 300 ? -6.775 -3.133 14.844 1.00 88.00 300 ASP A C 1
ATOM 2381 O O . ASP A 1 300 ? -6.601 -2.572 13.761 1.00 88.00 300 ASP A O 1
ATOM 2385 N N . GLY A 1 301 ? -7.573 -2.628 15.785 1.00 88.94 301 GLY A N 1
ATOM 2386 C CA . GLY A 1 301 ? -8.147 -1.277 15.759 1.00 88.94 301 GLY A CA 1
ATOM 2387 C C . GLY A 1 301 ? -9.235 -0.994 14.726 1.00 88.94 301 GLY A C 1
ATOM 2388 O O . GLY A 1 301 ? -10.100 -0.184 15.007 1.00 88.94 301 GLY A O 1
ATOM 2389 N N . GLY A 1 302 ? -9.254 -1.632 13.555 1.00 96.00 302 GLY A N 1
ATOM 2390 C CA . GLY A 1 302 ? -10.302 -1.406 12.546 1.00 96.00 302 GLY A CA 1
ATOM 2391 C C . GLY A 1 302 ? -10.295 -0.010 11.911 1.00 96.00 302 GLY A C 1
ATOM 2392 O O . GLY A 1 302 ? -11.252 0.343 11.227 1.00 96.00 302 GLY A O 1
ATOM 2393 N N . ALA A 1 303 ? -9.217 0.764 12.097 1.00 97.75 303 ALA A N 1
ATOM 2394 C CA . ALA A 1 303 ? -9.127 2.158 11.665 1.00 97.75 303 ALA A CA 1
ATOM 2395 C C . ALA A 1 303 ? -9.390 2.339 10.161 1.00 97.75 303 ALA A C 1
ATOM 2397 O O . ALA A 1 303 ? -10.150 3.220 9.778 1.00 97.75 303 ALA A O 1
ATOM 2398 N N . VAL A 1 304 ? -8.820 1.473 9.311 1.00 97.88 304 VAL A N 1
ATOM 2399 C CA . VAL A 1 304 ? -9.001 1.533 7.847 1.00 97.88 304 VAL A CA 1
ATOM 2400 C C . VAL A 1 304 ? -10.478 1.440 7.471 1.00 97.88 304 VAL A C 1
ATOM 2402 O O . VAL A 1 304 ? -10.995 2.307 6.775 1.00 97.88 304 VAL A O 1
ATOM 2405 N N . THR A 1 305 ? -11.159 0.397 7.948 1.00 97.88 305 THR A N 1
ATOM 2406 C CA . THR A 1 305 ? -12.568 0.155 7.632 1.00 97.88 305 THR A CA 1
ATOM 2407 C C . THR A 1 305 ? -13.447 1.260 8.204 1.00 97.88 305 THR A C 1
ATOM 2409 O O . THR A 1 305 ? -14.296 1.757 7.484 1.00 97.88 305 THR A O 1
ATOM 2412 N N . ALA A 1 306 ? -13.218 1.707 9.441 1.00 98.31 306 ALA A N 1
ATOM 2413 C CA . ALA A 1 306 ? -14.034 2.755 10.055 1.00 98.31 306 ALA A CA 1
ATOM 2414 C C . ALA A 1 306 ? -13.906 4.116 9.349 1.00 98.31 306 ALA A C 1
ATOM 2416 O O . ALA A 1 306 ? -14.920 4.744 9.054 1.00 98.31 306 ALA A O 1
ATOM 2417 N N . ILE A 1 307 ? -12.681 4.539 9.010 1.00 98.50 307 ILE A N 1
ATOM 2418 C CA . ILE A 1 307 ? -12.428 5.785 8.267 1.00 98.50 307 ILE A CA 1
ATOM 2419 C C . ILE A 1 307 ? -13.100 5.746 6.886 1.00 98.50 307 ILE A C 1
ATOM 2421 O O . ILE A 1 307 ? -13.685 6.733 6.442 1.00 98.50 307 ILE A O 1
ATOM 2425 N N . LEU A 1 308 ? -13.030 4.606 6.197 1.00 98.50 308 LEU A N 1
ATOM 2426 C CA . LEU A 1 308 ? -13.618 4.453 4.867 1.00 98.50 308 LEU A CA 1
ATOM 2427 C C . LEU A 1 308 ? -15.139 4.283 4.904 1.00 98.50 308 LEU A C 1
ATOM 2429 O O . LEU A 1 308 ? -15.807 4.785 4.006 1.00 98.50 308 LEU A O 1
ATOM 2433 N N . SER A 1 309 ? -15.694 3.638 5.934 1.00 98.25 309 SER A N 1
ATOM 2434 C CA . SER A 1 309 ? -17.142 3.595 6.165 1.00 98.25 309 SER A CA 1
ATOM 2435 C C . SER A 1 309 ? -17.692 5.000 6.374 1.00 98.25 309 SER A C 1
ATOM 2437 O O . SER A 1 309 ? -18.648 5.369 5.702 1.00 98.25 309 SER A O 1
ATOM 2439 N N . TYR A 1 310 ? -17.031 5.812 7.209 1.00 98.44 310 TYR A N 1
ATOM 2440 C CA . TYR A 1 310 ? -17.355 7.231 7.360 1.00 98.44 310 TYR A CA 1
ATOM 2441 C C . TYR A 1 310 ? -17.354 7.952 6.003 1.00 98.44 310 TYR A C 1
ATOM 2443 O O . TYR A 1 310 ? -18.336 8.591 5.631 1.00 98.44 310 TYR A O 1
ATOM 2451 N N . ALA A 1 311 ? -16.275 7.807 5.227 1.00 98.12 311 ALA A N 1
ATOM 2452 C CA . ALA A 1 311 ? -16.147 8.487 3.943 1.00 98.12 311 ALA A CA 1
ATOM 2453 C C . ALA A 1 311 ? -17.218 8.056 2.918 1.00 98.12 311 ALA A C 1
ATOM 2455 O O . ALA A 1 311 ? -17.726 8.907 2.188 1.00 98.12 311 ALA A O 1
ATOM 2456 N N . LEU A 1 312 ? -17.585 6.769 2.877 1.00 98.00 312 LEU A N 1
ATOM 2457 C CA . LEU A 1 312 ? -18.660 6.250 2.020 1.00 98.00 312 LEU A CA 1
ATOM 2458 C C . LEU A 1 312 ? -20.036 6.770 2.456 1.00 98.00 312 LEU A C 1
ATOM 2460 O O . LEU A 1 312 ? -20.793 7.281 1.638 1.00 98.00 312 LEU A O 1
ATOM 2464 N N . GLU A 1 313 ? -20.366 6.666 3.743 1.00 97.44 313 GLU A N 1
ATOM 2465 C CA . GLU A 1 313 ? -21.690 7.029 4.269 1.00 97.44 313 GLU A CA 1
ATOM 2466 C C . GLU A 1 313 ? -21.957 8.537 4.215 1.00 97.44 313 GLU A C 1
ATOM 2468 O O . GLU A 1 313 ? -23.107 8.965 4.110 1.00 97.44 313 GLU A O 1
ATOM 2473 N N . LYS A 1 314 ? -20.896 9.352 4.226 1.00 97.06 314 LYS A N 1
ATOM 2474 C CA . LYS A 1 314 ? -20.974 10.802 4.007 1.00 97.06 314 LYS A CA 1
ATOM 2475 C C . LYS A 1 314 ? -20.892 11.228 2.548 1.00 97.06 314 LYS A C 1
ATOM 2477 O O . LYS A 1 314 ? -20.975 12.424 2.281 1.00 97.06 314 LYS A O 1
ATOM 2482 N N . GLY A 1 315 ? -20.736 10.288 1.615 1.00 96.06 315 GLY A N 1
ATOM 2483 C CA . GLY A 1 315 ? -20.590 10.593 0.192 1.00 96.06 315 GLY A CA 1
ATOM 2484 C C . GLY A 1 315 ? -19.329 11.400 -0.131 1.00 96.06 315 GLY A C 1
ATOM 2485 O O . GLY A 1 315 ? -19.303 12.117 -1.125 1.00 96.06 315 GLY A O 1
ATOM 2486 N N . ILE A 1 316 ? -18.292 11.311 0.713 1.00 96.81 316 ILE A N 1
ATOM 2487 C CA . ILE A 1 316 ? -16.964 11.887 0.437 1.00 96.81 316 ILE A CA 1
ATOM 2488 C C . ILE A 1 316 ? -16.284 11.083 -0.679 1.00 96.81 316 ILE A C 1
ATOM 2490 O O . ILE A 1 316 ? -15.528 11.632 -1.476 1.00 96.81 316 ILE A O 1
ATOM 2494 N N . ILE A 1 317 ? -16.565 9.779 -0.733 1.00 97.31 317 ILE A N 1
ATOM 2495 C CA . ILE A 1 317 ? -16.144 8.863 -1.793 1.00 97.31 317 ILE A CA 1
ATOM 2496 C C . ILE A 1 317 ? -17.338 8.010 -2.243 1.00 97.31 317 ILE A C 1
ATOM 2498 O O . ILE A 1 317 ? -18.209 7.675 -1.446 1.00 97.31 317 ILE A O 1
ATOM 2502 N N . ASP A 1 318 ? -17.340 7.607 -3.510 1.00 96.56 318 ASP A N 1
ATOM 2503 C CA . ASP A 1 318 ? -18.344 6.742 -4.146 1.00 96.56 318 ASP A CA 1
ATOM 2504 C C . ASP A 1 318 ? -17.953 5.254 -4.122 1.00 96.56 318 ASP A C 1
ATOM 2506 O O . ASP A 1 318 ? -18.745 4.371 -4.461 1.00 96.56 318 ASP A O 1
ATOM 2510 N N . GLY A 1 319 ? -16.704 4.952 -3.767 1.00 97.19 319 GLY A N 1
ATOM 2511 C CA . GLY A 1 319 ? -16.233 3.582 -3.661 1.00 97.19 319 GLY A CA 1
ATOM 2512 C C . GLY A 1 319 ? -14.811 3.454 -3.137 1.00 97.19 319 GLY A C 1
ATOM 2513 O O . GLY A 1 319 ? -14.041 4.411 -3.083 1.00 97.19 319 GLY A O 1
ATOM 2514 N N . VAL A 1 320 ? -14.448 2.230 -2.779 1.00 98.19 320 VAL A N 1
ATOM 2515 C CA . VAL A 1 320 ? -13.130 1.870 -2.258 1.00 98.19 320 VAL A CA 1
ATOM 2516 C C . VAL A 1 320 ? -12.554 0.742 -3.092 1.00 98.19 320 VAL A C 1
ATOM 2518 O O . VAL A 1 320 ? -13.153 -0.327 -3.188 1.00 98.19 320 VAL A O 1
ATOM 2521 N N . ILE A 1 321 ? -11.362 0.947 -3.638 1.00 97.88 321 ILE A N 1
ATOM 2522 C CA . ILE A 1 321 ? -10.549 -0.128 -4.199 1.00 97.88 321 ILE A CA 1
ATOM 2523 C C . ILE A 1 321 ? -9.701 -0.717 -3.076 1.00 97.88 321 ILE A C 1
ATOM 2525 O O . ILE A 1 321 ? -8.847 -0.040 -2.502 1.00 97.88 321 ILE A O 1
ATOM 2529 N N . SER A 1 322 ? -9.932 -1.987 -2.767 1.00 96.62 322 SER A N 1
ATOM 2530 C CA . SER A 1 322 ? -9.221 -2.723 -1.721 1.00 96.62 322 SER A CA 1
ATOM 2531 C C . SER A 1 322 ? -9.042 -4.190 -2.122 1.00 96.62 322 SER A C 1
ATOM 2533 O O . SER A 1 322 ? -9.364 -4.600 -3.241 1.00 96.62 322 SER A O 1
ATOM 2535 N N . ILE A 1 323 ? -8.474 -4.991 -1.222 1.00 95.44 323 ILE A N 1
ATOM 2536 C CA . ILE A 1 323 ? -8.274 -6.426 -1.413 1.00 95.44 323 ILE A CA 1
ATOM 2537 C C . ILE A 1 323 ? -9.207 -7.177 -0.466 1.00 95.44 323 ILE A C 1
ATOM 2539 O O . ILE A 1 323 ? -9.161 -6.950 0.740 1.00 95.44 323 ILE A O 1
ATOM 2543 N N . LYS A 1 324 ? -10.002 -8.107 -0.999 1.00 94.50 324 LYS A N 1
ATOM 2544 C CA . LYS A 1 324 ? -10.738 -9.096 -0.204 1.00 94.50 324 LYS A CA 1
ATOM 2545 C C . LYS A 1 324 ? -9.992 -10.424 -0.146 1.00 94.50 324 LYS A C 1
ATOM 2547 O O . LYS A 1 324 ? -9.179 -10.735 -1.020 1.00 94.50 324 LYS A O 1
ATOM 2552 N N . SER A 1 325 ? -10.321 -11.219 0.863 1.00 92.62 325 SER A N 1
ATOM 2553 C CA . SER A 1 325 ? -9.908 -12.617 0.956 1.00 92.62 325 SER A CA 1
ATOM 2554 C C . SER A 1 325 ? -10.937 -13.497 0.250 1.00 92.62 325 SER A C 1
ATOM 2556 O O . SER A 1 325 ? -12.131 -13.377 0.516 1.00 92.62 325 SER A O 1
ATOM 2558 N N . ASP A 1 326 ? -10.479 -14.367 -0.642 1.00 92.12 326 ASP A N 1
ATOM 2559 C CA . ASP A 1 326 ? -11.257 -15.451 -1.239 1.00 92.12 326 ASP A CA 1
ATOM 2560 C C . ASP A 1 326 ? -10.520 -16.763 -0.958 1.00 92.12 326 ASP A C 1
ATOM 2562 O O . ASP A 1 326 ? -9.512 -17.059 -1.596 1.00 92.12 326 ASP A O 1
ATOM 2566 N N . ASP A 1 327 ? -10.932 -17.482 0.089 1.00 90.38 327 ASP A N 1
ATOM 2567 C CA . ASP A 1 327 ? -10.192 -18.639 0.620 1.00 90.38 327 ASP A CA 1
ATOM 2568 C C . ASP A 1 327 ? -8.697 -18.328 0.863 1.00 90.38 327 ASP A C 1
ATOM 2570 O O . ASP A 1 327 ? -7.786 -19.022 0.405 1.00 90.38 327 ASP A O 1
ATOM 2574 N N . TRP A 1 328 ? -8.442 -17.198 1.536 1.00 91.81 328 TRP A N 1
ATOM 2575 C CA . TRP A 1 328 ? -7.114 -16.619 1.794 1.00 91.81 328 TRP A CA 1
ATOM 2576 C C . TRP A 1 328 ? -6.367 -16.097 0.567 1.00 91.81 328 TRP A C 1
ATOM 2578 O O . TRP A 1 328 ? -5.351 -15.412 0.717 1.00 91.81 328 TRP A O 1
ATOM 2588 N N . LYS A 1 329 ? -6.870 -16.348 -0.643 1.00 91.88 329 LYS A N 1
ATOM 2589 C CA . LYS A 1 329 ? -6.321 -15.770 -1.863 1.00 91.88 329 LYS A CA 1
ATOM 2590 C C . LYS A 1 329 ? -6.722 -14.292 -1.941 1.00 91.88 329 LYS A C 1
ATOM 2592 O O . LYS A 1 329 ? -7.905 -13.970 -1.836 1.00 91.88 329 LYS A O 1
ATOM 2597 N N . PRO A 1 330 ? -5.773 -13.369 -2.147 1.00 93.25 330 PRO A N 1
ATOM 2598 C CA . PRO A 1 330 ? -6.083 -11.946 -2.193 1.00 93.25 330 PRO A CA 1
ATOM 2599 C C . PRO A 1 330 ? -6.663 -11.546 -3.561 1.00 93.25 330 PRO A C 1
ATOM 2601 O O . PRO A 1 330 ? -5.996 -11.661 -4.595 1.00 93.25 330 PRO A O 1
ATOM 2604 N N . VAL A 1 331 ? -7.888 -11.017 -3.572 1.00 94.12 331 VAL A N 1
ATOM 2605 C CA . VAL A 1 331 ? -8.613 -10.604 -4.786 1.00 94.12 331 VAL A CA 1
ATOM 2606 C C . VAL A 1 331 ? -8.934 -9.108 -4.722 1.00 94.12 331 VAL A C 1
ATOM 2608 O O . VAL A 1 331 ? -9.524 -8.663 -3.738 1.00 94.12 331 VAL A O 1
ATOM 2611 N N . PRO A 1 332 ? -8.574 -8.307 -5.741 1.00 95.44 332 PRO A N 1
ATOM 2612 C CA . PRO A 1 332 ? -8.889 -6.888 -5.751 1.00 95.44 332 PRO A CA 1
ATOM 2613 C C . PRO A 1 332 ? -10.376 -6.675 -6.049 1.00 95.44 332 PRO A C 1
ATOM 2615 O O . PRO A 1 332 ? -10.946 -7.339 -6.918 1.00 95.44 332 PRO A O 1
ATOM 2618 N N . VAL A 1 333 ? -11.006 -5.746 -5.337 1.00 96.88 333 VAL A N 1
ATOM 2619 C CA . VAL A 1 333 ? -12.437 -5.439 -5.455 1.00 96.88 333 VAL A CA 1
ATOM 2620 C C . VAL A 1 333 ? -12.702 -3.943 -5.346 1.00 96.88 333 VAL A C 1
ATOM 2622 O O . VAL A 1 333 ? -11.875 -3.196 -4.827 1.00 96.88 333 VAL A O 1
ATOM 2625 N N . ILE A 1 334 ? -13.868 -3.523 -5.839 1.00 97.00 334 ILE A N 1
ATOM 2626 C CA . ILE A 1 334 ? -14.434 -2.193 -5.601 1.00 97.00 334 ILE A CA 1
ATOM 2627 C C . ILE A 1 334 ? -15.617 -2.390 -4.657 1.00 97.00 334 ILE A C 1
ATOM 2629 O O . ILE A 1 334 ? -16.553 -3.096 -5.021 1.00 97.00 334 ILE A O 1
ATOM 2633 N N . SER A 1 335 ? -15.563 -1.779 -3.478 1.00 97.44 335 SER A N 1
ATOM 2634 C CA . SER A 1 335 ? -16.677 -1.738 -2.525 1.00 97.44 335 SER A CA 1
ATOM 2635 C C . SER A 1 335 ? -17.408 -0.407 -2.662 1.00 97.44 335 SER A C 1
ATOM 2637 O O . SER A 1 335 ? -16.750 0.631 -2.656 1.00 97.44 335 SER A O 1
ATOM 2639 N N . LYS A 1 336 ? -18.736 -0.414 -2.786 1.00 96.25 336 LYS A N 1
ATOM 2640 C CA . LYS A 1 336 ? -19.562 0.798 -2.972 1.00 96.25 336 LYS A CA 1
ATOM 2641 C C . LYS A 1 336 ? -20.391 1.187 -1.748 1.00 96.25 336 LYS A C 1
ATOM 2643 O O . LYS A 1 336 ? -21.070 2.205 -1.760 1.00 96.25 336 LYS A O 1
ATOM 2648 N N . ASN A 1 337 ? -20.367 0.372 -0.701 1.00 96.38 337 ASN A N 1
ATOM 2649 C CA . ASN A 1 337 ? -21.095 0.605 0.544 1.00 96.38 337 ASN A CA 1
ATOM 2650 C C . ASN A 1 337 ? -20.357 -0.044 1.729 1.00 96.38 337 ASN A C 1
ATOM 2652 O O . ASN A 1 337 ? -19.400 -0.804 1.541 1.00 96.38 337 ASN A O 1
ATOM 2656 N N . ARG A 1 338 ? -20.803 0.265 2.955 1.00 95.38 338 ARG A N 1
ATOM 2657 C CA . ARG A 1 338 ? -20.214 -0.249 4.203 1.00 95.38 338 ARG A CA 1
ATOM 2658 C C . ARG A 1 338 ? -20.200 -1.778 4.263 1.00 95.38 338 ARG A C 1
ATOM 2660 O O . ARG A 1 338 ? -19.213 -2.344 4.723 1.00 95.38 338 ARG A O 1
ATOM 2667 N N . GLU A 1 339 ? -21.260 -2.449 3.817 1.00 95.25 339 GLU A N 1
ATOM 2668 C CA . GLU A 1 339 ? -21.364 -3.913 3.888 1.00 95.25 339 GLU A CA 1
ATOM 2669 C C . GLU A 1 339 ? -20.316 -4.599 2.999 1.00 95.25 339 GLU A C 1
ATOM 2671 O O . GLU A 1 339 ? -19.576 -5.473 3.458 1.00 95.25 339 GLU A O 1
ATOM 2676 N N . GLU A 1 340 ? -20.194 -4.156 1.746 1.00 96.81 340 GLU A N 1
ATOM 2677 C CA . GLU A 1 340 ? -19.168 -4.631 0.816 1.00 96.81 340 GLU A CA 1
ATOM 2678 C C . GLU A 1 340 ? -17.759 -4.378 1.363 1.00 96.81 340 GLU A C 1
ATOM 2680 O O . GLU A 1 340 ? -16.924 -5.286 1.357 1.00 96.81 340 GLU A O 1
ATOM 2685 N N . LEU A 1 341 ? -17.513 -3.180 1.907 1.00 97.38 341 LEU A N 1
ATOM 2686 C CA . LEU A 1 341 ? -16.225 -2.804 2.491 1.00 97.38 341 LEU A CA 1
ATOM 2687 C C . LEU A 1 341 ? -15.876 -3.665 3.714 1.00 97.38 341 LEU A C 1
ATOM 2689 O O . LEU A 1 341 ? -14.734 -4.093 3.885 1.00 97.38 341 LEU A O 1
ATOM 2693 N N . LEU A 1 342 ? -16.857 -3.956 4.567 1.00 95.81 342 LEU A N 1
ATOM 2694 C CA . LEU A 1 342 ? -16.676 -4.791 5.751 1.00 95.81 342 LEU A CA 1
ATOM 2695 C C . LEU A 1 342 ? -16.253 -6.225 5.379 1.00 95.81 342 LEU A C 1
ATOM 2697 O O . LEU A 1 342 ? -15.571 -6.891 6.159 1.00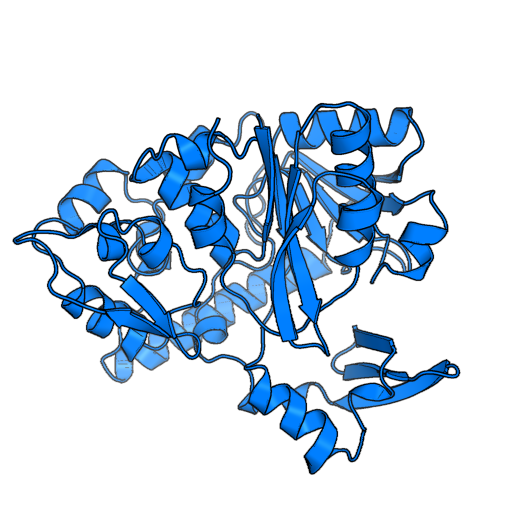 95.81 342 LEU A O 1
ATOM 2701 N N . ASN A 1 343 ? -16.600 -6.703 4.180 1.00 94.19 343 ASN A N 1
ATOM 2702 C CA . ASN A 1 343 ? -16.159 -8.000 3.656 1.00 94.19 343 ASN A CA 1
ATOM 2703 C C . ASN A 1 343 ? -14.712 -8.000 3.133 1.00 94.19 343 ASN A C 1
ATOM 2705 O O . ASN A 1 343 ? -14.186 -9.060 2.792 1.00 94.19 343 ASN A O 1
ATOM 2709 N N . THR A 1 344 ? -14.041 -6.845 3.112 1.00 94.69 344 THR A N 1
ATOM 2710 C CA . THR A 1 344 ? -12.608 -6.731 2.798 1.00 94.69 344 THR A CA 1
ATOM 2711 C C . THR A 1 344 ? -11.744 -6.536 4.047 1.00 94.69 344 THR A C 1
ATOM 2713 O O . THR A 1 344 ? -10.534 -6.356 3.931 1.00 94.69 344 THR A O 1
ATOM 2716 N N . ALA A 1 345 ? -12.342 -6.516 5.243 1.00 92.81 345 ALA A N 1
ATOM 2717 C CA . ALA A 1 345 ? -11.620 -6.342 6.500 1.00 92.81 345 ALA A CA 1
ATOM 2718 C C . ALA A 1 345 ? -10.798 -7.590 6.876 1.00 92.81 345 ALA A C 1
ATOM 2720 O O . ALA A 1 345 ? -11.165 -8.720 6.558 1.00 92.81 345 ALA A O 1
ATOM 2721 N N . GLY A 1 346 ? -9.698 -7.370 7.599 1.00 88.50 346 GLY A N 1
ATOM 2722 C CA . GLY A 1 346 ? -8.778 -8.421 8.040 1.00 88.50 346 GLY A CA 1
ATOM 2723 C C . GLY A 1 346 ? -7.394 -8.286 7.407 1.00 88.50 346 GLY A C 1
ATOM 2724 O O . GLY A 1 346 ? -7.074 -7.273 6.785 1.00 88.50 346 GLY A O 1
ATOM 2725 N N . THR A 1 347 ? -6.545 -9.295 7.601 1.00 85.94 347 THR A N 1
ATOM 2726 C CA . THR A 1 347 ? -5.203 -9.340 7.003 1.00 85.94 347 THR A CA 1
ATOM 2727 C C . THR A 1 347 ? -5.043 -10.523 6.069 1.00 85.94 347 THR A C 1
ATOM 2729 O O . THR A 1 347 ? -5.544 -11.617 6.317 1.00 85.94 347 THR A O 1
ATOM 2732 N N . ILE A 1 348 ? -4.293 -10.287 4.994 1.00 88.94 348 ILE A N 1
ATOM 2733 C CA . ILE A 1 348 ? -3.849 -11.313 4.060 1.00 88.94 348 ILE A CA 1
ATOM 2734 C C . ILE A 1 348 ? -2.357 -11.092 3.849 1.00 88.94 348 ILE A C 1
ATOM 2736 O O . ILE A 1 348 ? -1.931 -10.024 3.410 1.00 88.94 348 ILE A O 1
ATOM 2740 N N . TYR A 1 349 ? -1.554 -12.104 4.153 1.00 87.88 349 TYR A N 1
ATOM 2741 C CA . TYR A 1 349 ? -0.097 -12.058 4.017 1.00 87.88 349 TYR A CA 1
ATOM 2742 C C . TYR A 1 349 ? 0.349 -12.544 2.632 1.00 87.88 349 TYR A C 1
ATOM 2744 O O . TYR A 1 349 ? 1.331 -13.263 2.479 1.00 87.88 349 TYR A O 1
ATOM 2752 N N . SER A 1 350 ? -0.417 -12.181 1.603 1.00 89.69 350 SER A N 1
ATOM 2753 C CA . SER A 1 350 ? -0.120 -12.448 0.195 1.00 89.69 350 SER A CA 1
ATOM 2754 C C . SER A 1 350 ? -0.488 -11.231 -0.647 1.00 89.69 350 SER A C 1
ATOM 2756 O O . SER A 1 350 ? -1.415 -10.486 -0.331 1.00 89.69 350 SER A O 1
ATOM 2758 N N . SER A 1 351 ? 0.265 -10.976 -1.713 1.00 86.75 351 SER A N 1
ATOM 2759 C CA . SER A 1 351 ? 0.056 -9.802 -2.567 1.00 86.75 351 SER A CA 1
ATOM 2760 C C . SER A 1 351 ? -0.968 -10.052 -3.669 1.00 86.75 351 SER A C 1
ATOM 2762 O O . SER A 1 351 ? -1.045 -11.159 -4.194 1.00 86.75 351 SER A O 1
ATOM 2764 N N . SER A 1 352 ? -1.638 -8.988 -4.106 1.00 90.94 352 SER A N 1
ATOM 2765 C CA . SER A 1 352 ? -2.491 -8.979 -5.298 1.00 90.94 352 SER A CA 1
ATOM 2766 C C . SER A 1 352 ? -2.222 -7.746 -6.168 1.00 90.94 352 SER A C 1
ATOM 2768 O O . SER A 1 352 ? -1.386 -6.900 -5.826 1.00 90.94 352 SER A O 1
ATOM 2770 N N . THR A 1 353 ? -2.938 -7.645 -7.285 1.00 94.19 353 THR A N 1
ATOM 2771 C CA . THR A 1 353 ? -2.715 -6.679 -8.368 1.00 94.19 353 THR A CA 1
ATOM 2772 C C . THR A 1 353 ? -3.930 -5.749 -8.522 1.00 94.19 353 THR A C 1
ATOM 2774 O O . THR A 1 353 ? -4.752 -5.952 -9.414 1.00 94.19 353 THR A O 1
ATOM 2777 N N . PRO A 1 354 ? -4.094 -4.735 -7.650 1.00 95.19 354 PRO A N 1
ATOM 2778 C CA . PRO A 1 354 ? -5.289 -3.890 -7.649 1.00 95.19 354 PRO A CA 1
ATOM 2779 C C . PRO A 1 354 ? -5.260 -2.751 -8.672 1.00 95.19 354 PRO A C 1
ATOM 2781 O O . PRO A 1 354 ? -6.320 -2.283 -9.071 1.00 95.19 354 PRO A O 1
ATOM 2784 N N . LEU A 1 355 ? -4.085 -2.288 -9.114 1.00 96.56 355 LEU A N 1
ATOM 2785 C CA . LEU A 1 355 ? -3.982 -1.074 -9.936 1.00 96.56 355 LEU A CA 1
ATOM 2786 C C . LEU A 1 355 ? -4.714 -1.154 -11.292 1.00 96.56 355 LEU A C 1
ATOM 2788 O O . LEU A 1 355 ? -5.326 -0.160 -11.668 1.00 96.56 355 LEU A O 1
ATOM 2792 N N . PRO A 1 356 ? -4.768 -2.292 -12.014 1.00 94.69 356 PRO A N 1
ATOM 2793 C CA . PRO A 1 356 ? -5.569 -2.395 -13.237 1.00 94.69 356 PRO A CA 1
ATOM 2794 C C . PRO A 1 356 ? -7.072 -2.170 -13.017 1.00 94.69 356 PRO A C 1
ATOM 2796 O O . PRO A 1 356 ? -7.780 -1.782 -13.945 1.00 94.69 356 PRO A O 1
ATOM 2799 N N . LEU A 1 357 ? -7.571 -2.374 -11.790 1.00 94.06 357 LEU A N 1
ATOM 2800 C CA . LEU A 1 357 ? -8.973 -2.136 -11.445 1.00 94.06 357 LEU A CA 1
ATOM 2801 C C . LEU A 1 357 ? -9.339 -0.646 -11.506 1.00 94.06 357 LEU A C 1
ATOM 2803 O O . LEU A 1 357 ? -10.505 -0.322 -11.721 1.00 94.06 357 LEU A O 1
ATOM 2807 N N . LEU A 1 358 ? -8.344 0.246 -11.415 1.00 91.94 358 LEU A N 1
ATOM 2808 C CA . LEU A 1 358 ? -8.519 1.692 -11.555 1.00 91.94 358 LEU A CA 1
ATOM 2809 C C . LEU A 1 358 ? -9.139 2.079 -12.910 1.00 91.94 358 LEU A C 1
ATOM 2811 O O . LEU A 1 358 ? -9.953 2.991 -12.992 1.00 91.94 358 LEU A O 1
ATOM 2815 N N . LYS A 1 359 ? -8.858 1.329 -13.984 1.00 87.31 359 LYS A N 1
ATOM 2816 C CA . LYS A 1 359 ? -9.454 1.599 -15.307 1.00 87.31 359 LYS A CA 1
ATOM 2817 C C . LYS A 1 359 ? -10.964 1.333 -15.356 1.00 87.31 359 LYS A C 1
ATOM 2819 O O . LYS A 1 359 ? -11.607 1.726 -16.329 1.00 87.31 359 LYS A O 1
ATOM 2824 N N . LYS A 1 360 ? -11.523 0.640 -14.354 1.00 85.06 360 LYS A N 1
ATOM 2825 C CA . LYS A 1 360 ? -12.959 0.330 -14.252 1.00 85.06 360 LYS A CA 1
ATOM 2826 C C . LYS A 1 360 ? -13.750 1.370 -13.453 1.00 85.06 360 LYS A C 1
ATOM 2828 O O . LYS A 1 360 ? -14.973 1.319 -13.491 1.00 85.06 360 LYS A O 1
ATOM 2833 N N . VAL A 1 361 ? -13.086 2.289 -12.750 1.00 76.50 361 VAL A N 1
ATOM 2834 C CA . VAL A 1 361 ? -13.723 3.305 -11.888 1.00 76.50 361 VAL A CA 1
ATOM 2835 C C . VAL A 1 361 ? -13.841 4.676 -12.570 1.00 76.50 361 VAL A C 1
ATOM 2837 O O . VAL A 1 361 ? -13.665 5.710 -11.938 1.00 76.50 361 VAL A O 1
ATOM 2840 N N . LYS A 1 362 ? -14.115 4.692 -13.881 1.00 65.88 362 LYS A N 1
ATOM 2841 C CA . LYS A 1 362 ? -14.201 5.928 -14.675 1.00 65.88 362 LYS A CA 1
ATOM 2842 C C . LYS A 1 362 ? -15.453 6.736 -14.325 1.00 65.88 362 LYS A C 1
ATOM 2844 O O . LYS A 1 362 ? -16.526 6.143 -14.202 1.00 65.88 362 LYS A O 1
ATOM 2849 N N . LYS A 1 363 ? -15.291 8.058 -14.204 1.00 57.75 363 LYS A N 1
ATOM 2850 C CA . LYS A 1 363 ? -16.383 9.044 -14.165 1.00 57.75 363 LYS A CA 1
ATOM 2851 C C . LYS A 1 363 ? -17.342 8.934 -15.345 1.00 57.75 363 LYS A C 1
ATOM 2853 O O . LYS A 1 363 ? -16.873 8.639 -16.469 1.00 57.75 363 LYS A O 1
#

Radius of gyration: 19.63 Å; chains: 1; bounding box: 50×51×54 Å

pLDDT: mean 94.88, std 4.24, range [57.75, 98.75]

Foldseek 3Di:
DAEAEEEELQLLLLLLLVCPLVVPPLSVSHPAYEYEFDQFFFQQVLVCCCCCVVVNHDLVQFDAWDQPPQWTWTAGDVGDIDTHGVVSCVVGTQLLSQQDLAGQSQLGQKTWDCAQADFQWIKIFGFFPVSVVLVVVLVVVQQKDKDFRPDRPVLLVSSVVSNVSNVVVQVVLVVVVAHFPAVVQQQPDSVRLVVVLFPPAVVCCCRRDVVSSNQPLQCSLCLQDPVNQWDQDSSRTDGNDDDPPRDRRSLSSRSRNYRNNVVSCVVGGDPWDADPRRGTGDGMITMAGPDPLLSVQAPHRSRVLSSVQSCLVVVVRQWYFAWAQDSLDTDTDIGRHSVSSSRRHGDRSHDDHRSNVSVVSDD

Secondary structure (DSSP, 8-state):
--EEEEE-HHHHHHHHHHHHTS--HHHHTEEEEEEEP-S--B-HHHHHHIIIIIT---GGGEEEEEEETTEEEEEETTS-EEEEEGGGGGGGB-GGGGG---SS-TTSSEEEESTTSPTT-EEEEE-SHHHHHHHHHHHHTTSEEEEE----HHHHHHHHHHHHHHHHHHHHHHHTT----GGGGTT--HHHHHHHTTT--HHHHIIIIIITT------HHHHT-TTS-EEEETTEEEESSPPPTT--HHHHH-TTT---HHHHHHHH-SS-EEETTTEEESEEEEEEES-HHHHHH-SSS-HHHHHHHHHHHTTS-SEEEEEEEETTEEEEEEE-SHHHHHTT-S--SB----GGGGGG---